Protein AF-A0A0U3N5T7-F1 (afdb_monomer)

Radius of gyration: 35.83 Å; Cα contacts (8 Å, |Δi|>4): 232; chains: 1; bounding box: 103×79×114 Å

Secondary structure (DSSP, 8-state):
-HHHHHHHHHHHHHHHHHHHHHHHHHHHHHHHHHHHHH-GGGSTTTS-HHHHHHHHHHHHHHHHHTS-THHHHT--HHHHHHHHHHHHHHHHHHHHHHHHHHHHHHHHHHHHHHHHTTTHHHHH-TTS-----HHHHHHHHHHHHHHHHTTHHHHHHHHHHHHHHHS-TT---S-HHHHHHHHHHHHHHHHHHHHHHHHHHHHHHHHHHHHHHHHHHHH-GGG-HHHHHHHHHHHHHHHHHHHHHHHHHHHHHHHHT-HHHHHHHHHHHHHHHHTS--TTSTTTGGG-PPPPPP--------------------------------------------------

Sequence (344 aa):
MNELFNHFEGVIGAGTLLQQAVMLLAVSLLRVYAVFLVLPATSDQALQGPVRNGLCICLALFIAWGQPLSLVQDLDMVRLVATLAKEALIGLVLGFAASTVFWVAEGVGVLIDNQAGYNNVQQTNPLSGEQSTPIGNLLAQLAISGFYLLGGMLMLTGLLFDSFHWWPIGSLGPAWSTILEDFVKAQTSRYLELMIKIAAPALLVLMLVDLGFGVLSKTADKLEPNNLAQPVKGAVAIAMLSLLVAVFFDQVRPALSLHTLSREMAQWAQRAQDAQPMDGAAGRERRSTPPAPASAPSAAASSGVGASRVDVAPRDGAVLRDGAAVRDGAAPDPQGAAVRTGER

InterPro domains:
  IPR002010 Type III secretion system inner membrane R protein [PF01311] (24-253)
  IPR002010 Type III secretion system inner membrane R protein [PR00953] (31-52)
  IPR002010 Type III secretion system inner membrane R protein [PR00953] (90-109)
  IPR002010 Type III secretion system inner membrane R protein [PR00953] (192-214)
  IPR002010 Type III secretion system inner membrane R protein [PR00953] (214-233)
  IPR002010 Type III secretion system inner membrane R protein [PTHR30065] (18-258)
  IPR006304 Type III secretion protein SpaR/YscT [TIGR01401] (18-257)

Solvent-accessible surface area (backbone atoms only — not comparable to full-atom values): 20133 Å² total; per-residue (Å²): 110,68,69,59,49,54,51,51,53,50,53,54,48,52,51,54,53,49,52,40,51,51,52,43,29,53,46,41,28,39,22,48,40,30,23,47,69,55,20,66,68,50,28,70,90,68,31,52,63,71,61,47,53,49,51,34,50,54,53,15,46,58,54,34,72,75,49,68,64,72,60,56,72,81,56,48,74,69,54,45,53,52,44,45,55,50,30,34,50,53,12,40,53,53,9,49,63,66,24,44,64,40,51,29,37,21,48,27,20,39,52,50,28,54,73,36,48,64,43,49,64,38,77,75,36,75,84,52,83,69,78,63,41,69,51,10,54,49,35,28,51,50,44,40,53,48,28,57,76,74,43,26,65,62,47,52,49,50,47,56,56,50,45,48,71,70,54,44,81,73,53,87,76,63,76,56,69,67,51,52,51,54,47,52,53,54,51,52,52,50,44,53,49,53,22,48,66,68,30,43,68,56,51,51,54,52,50,51,51,50,52,52,45,57,56,44,40,77,75,39,72,89,65,55,44,72,73,56,44,45,63,52,35,43,54,51,48,53,55,44,47,60,53,45,54,59,52,42,56,66,66,41,50,62,63,48,56,40,59,61,55,49,51,52,50,49,55,49,44,49,51,52,57,68,69,49,78,67,82,67,58,78,68,60,67,79,74,67,78,77,84,83,85,80,86,86,85,82,89,82,85,84,89,80,86,84,81,89,78,83,89,84,87,84,90,82,82,90,86,89,84,89,84,91,82,90,84,88,81,82,88,85,87,86,87,83,82,89,82,88,87,78,89,133

Mean predicted aligned error: 16.12 Å

Organism: NCBI:txid76731

Foldseek 3Di:
DVVVVVVVVVVVVVVVLVVLLVLQLLLLLLLLVLLLVLAPLNPCVNHPPVRSSVVSSVLSNVLSVPDDSVLCVPQDPVNSVLLSVVSNVNSNLLNLLLNLLLVLQLLLLQVLCVLLCVQVVCVVPVPPPDRDRPSSVVSSVLLSVLLVVLVLVVVSSVLSSVSCVLPPSNDSDDPCPVLVVVSCVVSVVVSVCSSCVLNVVSSVVSVVLVVVLVVVCVVCVPPPSVVVSNVVSVVSSVVVSVVSSVVSCVVCSVVSSCPVVSVVVVVSSVVRVVPHDPPPPVVVVVPDDDDDDDDDDDDDDDDDDDDDDDDDDDDDDDDDDDDDDDDDDDDDDDDDDDDDDDDD

Structure (mmCIF, N/CA/C/O backbone):
data_AF-A0A0U3N5T7-F1
#
_entry.id   AF-A0A0U3N5T7-F1
#
loop_
_atom_site.group_PDB
_atom_site.id
_atom_site.type_symbol
_atom_site.label_atom_id
_atom_site.label_alt_id
_atom_site.label_comp_id
_atom_site.label_asym_id
_atom_site.label_entity_id
_atom_site.label_seq_id
_atom_site.pdbx_PDB_ins_code
_atom_site.Cartn_x
_atom_site.Cartn_y
_atom_site.Cartn_z
_atom_site.occupancy
_atom_site.B_iso_or_equiv
_atom_site.auth_seq_id
_atom_site.auth_comp_id
_atom_site.auth_asym_id
_atom_site.auth_atom_id
_atom_site.pdbx_PDB_model_num
ATOM 1 N N . MET A 1 1 ? 43.278 -5.936 -44.102 1.00 63.00 1 MET A N 1
ATOM 2 C CA . MET A 1 1 ? 42.376 -4.763 -44.168 1.00 63.00 1 MET A CA 1
ATOM 3 C C . MET A 1 1 ? 40.946 -5.148 -43.788 1.00 63.00 1 MET A C 1
ATOM 5 O O . MET A 1 1 ? 40.431 -4.546 -42.862 1.00 63.00 1 MET A O 1
ATOM 9 N N . ASN A 1 2 ? 40.363 -6.204 -44.376 1.00 69.75 2 ASN A N 1
ATOM 10 C CA . ASN A 1 2 ? 39.014 -6.690 -44.020 1.00 69.75 2 ASN A CA 1
ATOM 11 C C . ASN A 1 2 ? 38.871 -7.186 -42.565 1.00 69.75 2 ASN A C 1
ATOM 13 O O . ASN A 1 2 ? 37.880 -6.876 -41.925 1.00 69.75 2 ASN A O 1
ATOM 17 N N . GLU A 1 3 ? 39.872 -7.880 -42.010 1.00 71.88 3 GLU A N 1
ATOM 18 C CA . GLU A 1 3 ? 39.886 -8.312 -40.592 1.00 71.88 3 GLU A CA 1
ATOM 19 C C . GLU A 1 3 ? 39.822 -7.132 -39.606 1.00 71.88 3 GLU A C 1
ATOM 21 O O . GLU A 1 3 ? 39.102 -7.166 -38.614 1.00 71.88 3 GLU A O 1
ATOM 26 N N . LEU A 1 4 ? 40.549 -6.054 -39.917 1.00 69.88 4 LEU A N 1
ATOM 27 C CA . LEU A 1 4 ? 40.579 -4.829 -39.118 1.00 69.88 4 LEU A CA 1
ATOM 28 C C . LEU A 1 4 ? 39.225 -4.108 -39.199 1.00 69.88 4 LEU A C 1
ATOM 30 O O . LEU A 1 4 ? 38.703 -3.677 -38.180 1.00 69.88 4 LEU A O 1
ATOM 34 N N . PHE A 1 5 ? 38.620 -4.049 -40.389 1.00 69.44 5 PHE A N 1
ATOM 35 C CA . PHE A 1 5 ? 37.300 -3.447 -40.599 1.00 69.44 5 PHE A CA 1
ATOM 36 C C . PHE A 1 5 ? 36.179 -4.231 -39.891 1.00 69.44 5 PHE A C 1
ATOM 38 O O . PHE A 1 5 ? 35.368 -3.626 -39.198 1.00 69.44 5 PHE A O 1
ATOM 45 N N . ASN A 1 6 ? 36.203 -5.568 -39.949 1.00 70.12 6 ASN A N 1
ATOM 46 C CA . ASN A 1 6 ? 35.271 -6.431 -39.211 1.00 70.12 6 ASN A CA 1
ATOM 47 C C . ASN A 1 6 ? 35.414 -6.272 -37.687 1.00 70.12 6 ASN A C 1
ATOM 49 O O . ASN A 1 6 ? 34.421 -6.308 -36.963 1.00 70.12 6 ASN A O 1
ATOM 53 N N . HIS A 1 7 ? 36.638 -6.072 -37.185 1.00 70.75 7 HIS A N 1
ATOM 54 C CA . HIS A 1 7 ? 36.868 -5.797 -35.766 1.00 70.75 7 HIS A CA 1
ATOM 55 C C . HIS A 1 7 ? 36.307 -4.425 -35.354 1.00 70.75 7 HIS A C 1
ATOM 57 O O . HIS A 1 7 ? 35.678 -4.311 -34.305 1.00 70.75 7 HIS A O 1
ATOM 63 N N . PHE A 1 8 ? 36.463 -3.397 -36.197 1.00 70.00 8 PHE A N 1
ATOM 64 C CA . PHE A 1 8 ? 35.878 -2.070 -35.970 1.00 70.00 8 PHE A CA 1
ATOM 65 C C . PHE A 1 8 ? 34.341 -2.087 -36.008 1.00 70.00 8 PHE A C 1
ATOM 67 O O . PHE A 1 8 ? 33.712 -1.509 -35.122 1.00 70.00 8 PHE A O 1
ATOM 74 N N . GLU A 1 9 ? 33.727 -2.786 -36.965 1.00 70.94 9 GLU A N 1
ATOM 75 C CA . GLU A 1 9 ? 32.268 -2.963 -37.005 1.00 70.94 9 GLU A CA 1
ATOM 76 C C . GLU A 1 9 ? 31.750 -3.755 -35.796 1.00 70.94 9 GLU A C 1
ATOM 78 O O . GLU A 1 9 ? 30.719 -3.399 -35.227 1.00 70.94 9 GLU A O 1
ATOM 83 N N . GLY A 1 10 ? 32.497 -4.764 -35.334 1.00 73.94 10 GLY A N 1
ATOM 84 C CA . GLY A 1 10 ? 32.182 -5.505 -34.111 1.00 73.94 10 GLY A CA 1
ATOM 85 C C . GLY A 1 10 ? 32.213 -4.636 -32.849 1.00 73.94 10 GLY A C 1
ATOM 86 O O . GLY A 1 10 ? 31.326 -4.748 -32.003 1.00 73.94 10 GLY A O 1
ATOM 87 N N . VAL A 1 11 ? 33.187 -3.726 -32.732 1.00 74.19 11 VAL A N 1
ATOM 88 C CA . VAL A 1 11 ? 33.297 -2.790 -31.597 1.00 74.19 11 VAL A CA 1
ATOM 89 C C . VAL A 1 11 ? 32.171 -1.751 -31.611 1.00 74.19 11 VAL A C 1
ATOM 91 O O . VAL A 1 11 ? 31.576 -1.478 -30.567 1.00 74.19 11 VAL A O 1
ATOM 94 N N . ILE A 1 12 ? 31.832 -1.200 -32.780 1.00 74.25 12 ILE A N 1
ATOM 95 C CA . ILE A 1 12 ? 30.722 -0.243 -32.920 1.00 74.25 12 ILE A CA 1
ATOM 96 C C . ILE A 1 12 ? 29.381 -0.938 -32.638 1.00 74.25 12 ILE A C 1
ATOM 98 O O . ILE A 1 12 ? 28.561 -0.412 -31.882 1.00 74.25 12 ILE A O 1
ATOM 102 N N . GLY A 1 13 ? 29.189 -2.154 -33.158 1.00 75.75 13 GLY A N 1
ATOM 103 C CA . GLY A 1 13 ? 28.025 -2.989 -32.868 1.00 75.75 13 GLY A CA 1
ATOM 104 C C . GLY A 1 13 ? 27.876 -3.265 -31.371 1.00 75.75 13 GLY A C 1
ATOM 105 O O . GLY A 1 13 ? 26.813 -3.010 -30.805 1.00 75.75 13 GLY A O 1
ATOM 106 N N . ALA A 1 14 ? 28.954 -3.670 -30.694 1.00 77.25 14 ALA A N 1
ATOM 107 C CA . ALA A 1 14 ? 28.953 -3.887 -29.247 1.00 77.25 14 ALA A CA 1
ATOM 108 C C . ALA A 1 14 ? 28.560 -2.623 -28.458 1.00 77.25 14 ALA A C 1
ATOM 110 O O . ALA A 1 14 ? 27.792 -2.716 -27.500 1.00 77.25 14 ALA A O 1
ATOM 111 N N . GLY A 1 15 ? 29.021 -1.443 -28.888 1.00 79.50 15 GLY A N 1
ATOM 112 C CA . GLY A 1 15 ? 28.631 -0.163 -28.291 1.00 79.50 15 GLY A CA 1
ATOM 113 C C . GLY A 1 15 ? 27.131 0.125 -28.417 1.00 79.50 15 GLY A C 1
ATOM 114 O O . GLY A 1 15 ? 26.486 0.492 -27.435 1.00 79.50 15 GLY A O 1
ATOM 115 N N . THR A 1 16 ? 26.550 -0.104 -29.598 1.00 81.69 16 THR A N 1
ATOM 116 C CA . THR A 1 16 ? 25.106 0.102 -29.817 1.00 81.69 16 THR A CA 1
ATOM 117 C C . THR A 1 16 ? 24.239 -0.884 -29.032 1.00 81.69 16 THR A C 1
ATOM 119 O O . THR A 1 16 ? 23.225 -0.483 -28.461 1.00 81.69 16 THR A O 1
ATOM 122 N N . LEU A 1 17 ? 24.666 -2.146 -28.918 1.00 82.88 17 LEU A N 1
ATOM 123 C CA . LEU A 1 17 ? 23.976 -3.158 -28.115 1.00 82.88 17 LEU A CA 1
ATOM 124 C C . LEU A 1 17 ? 24.019 -2.818 -26.622 1.00 82.88 17 LEU A C 1
ATOM 126 O O . LEU A 1 17 ? 23.005 -2.934 -25.934 1.00 82.88 17 LEU A O 1
ATOM 130 N N . LEU A 1 18 ? 25.169 -2.344 -26.127 1.00 84.69 18 LEU A N 1
ATOM 131 C CA . LEU A 1 18 ? 25.307 -1.872 -24.749 1.00 84.69 18 LEU A CA 1
ATOM 132 C C . LEU A 1 18 ? 24.355 -0.699 -24.480 1.00 84.69 18 LEU A C 1
ATOM 134 O O . LEU A 1 18 ? 23.643 -0.703 -23.478 1.00 84.69 18 LEU A O 1
ATOM 138 N N . GLN A 1 19 ? 24.306 0.282 -25.384 1.00 85.94 19 GLN A N 1
ATOM 139 C CA . GLN A 1 19 ? 23.411 1.432 -25.260 1.00 85.94 19 GLN A CA 1
ATOM 140 C C . GLN A 1 19 ? 21.937 1.000 -25.206 1.00 85.94 19 GLN A C 1
ATOM 142 O O . GLN A 1 19 ? 21.203 1.448 -24.324 1.00 85.94 19 GLN A O 1
ATOM 147 N N . GLN A 1 20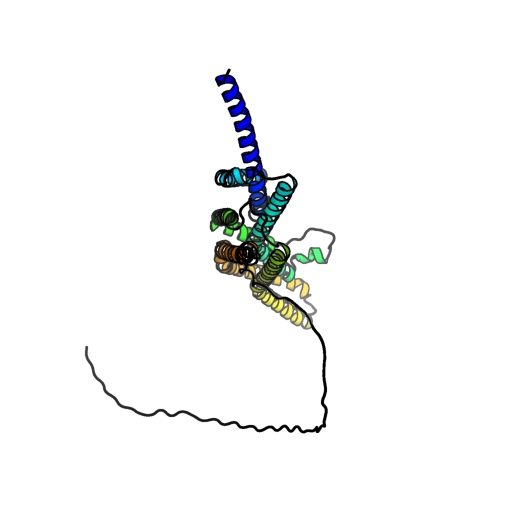 ? 21.509 0.102 -26.099 1.00 85.62 20 GLN A N 1
ATOM 148 C CA . GLN A 1 20 ? 20.138 -0.423 -26.120 1.00 85.62 20 GLN A CA 1
ATOM 149 C C . GLN A 1 20 ? 19.797 -1.189 -24.836 1.00 85.62 20 GLN A C 1
ATOM 151 O O . GLN A 1 20 ? 18.722 -0.987 -24.269 1.00 85.62 20 GLN A O 1
ATOM 156 N N . ALA A 1 21 ? 20.723 -2.014 -24.335 1.00 86.06 21 ALA A N 1
ATOM 157 C CA . ALA A 1 21 ? 20.544 -2.748 -23.086 1.00 86.06 21 ALA A CA 1
ATOM 158 C C . ALA A 1 21 ? 20.404 -1.805 -21.878 1.00 86.06 21 ALA A C 1
ATOM 160 O O . ALA A 1 21 ? 19.520 -1.998 -21.045 1.00 86.06 21 ALA A O 1
ATOM 161 N N . VAL A 1 22 ? 21.227 -0.752 -21.804 1.00 88.00 22 VAL A N 1
ATOM 162 C CA . VAL A 1 22 ? 21.151 0.257 -20.734 1.00 88.00 22 VAL A CA 1
ATOM 163 C C . VAL A 1 22 ? 19.834 1.032 -20.792 1.00 88.00 22 VAL A C 1
ATOM 165 O O . VAL A 1 22 ? 19.226 1.276 -19.750 1.00 88.00 22 VAL A O 1
ATOM 168 N N . MET A 1 23 ? 19.354 1.390 -21.985 1.00 88.00 23 MET A N 1
ATOM 169 C CA . MET A 1 23 ? 18.071 2.082 -22.130 1.00 88.00 23 MET A CA 1
ATOM 170 C C . MET A 1 23 ? 16.887 1.184 -21.742 1.00 88.00 23 MET A C 1
ATOM 172 O O . MET A 1 23 ? 16.022 1.622 -20.984 1.00 88.00 23 MET A O 1
ATOM 176 N N . LEU A 1 24 ? 16.862 -0.079 -22.184 1.00 88.06 24 LEU A N 1
ATOM 177 C CA . LEU A 1 24 ? 15.844 -1.052 -21.762 1.00 88.06 24 LEU A CA 1
ATOM 178 C C . LEU A 1 24 ? 15.843 -1.261 -20.247 1.00 88.06 24 LEU A C 1
ATOM 180 O O . LEU A 1 24 ? 14.776 -1.303 -19.627 1.00 88.06 24 LEU A O 1
ATOM 184 N N . LEU A 1 25 ? 17.033 -1.356 -19.650 1.00 90.56 25 LEU A N 1
ATOM 185 C CA . LEU A 1 25 ? 17.192 -1.461 -18.206 1.00 90.56 25 LEU A CA 1
ATOM 186 C C . LEU A 1 25 ? 16.620 -0.230 -17.502 1.00 90.56 25 LEU A C 1
ATOM 188 O O . LEU A 1 25 ? 15.852 -0.388 -16.561 1.00 90.56 25 LEU A O 1
ATOM 192 N N . ALA A 1 26 ? 16.943 0.981 -17.964 1.00 90.50 26 ALA A N 1
ATOM 193 C CA . ALA A 1 26 ? 16.457 2.221 -17.362 1.00 90.50 26 ALA A CA 1
ATOM 194 C C . ALA A 1 26 ? 14.923 2.329 -17.404 1.00 90.50 26 ALA A C 1
ATOM 196 O O . ALA A 1 26 ? 14.295 2.677 -16.404 1.00 90.50 26 ALA A O 1
ATOM 197 N N . VAL A 1 27 ? 14.318 1.984 -18.543 1.00 90.06 27 VAL A N 1
ATOM 198 C CA . VAL A 1 27 ? 12.862 2.013 -18.734 1.00 90.06 27 VAL A CA 1
ATOM 199 C C . VAL A 1 27 ? 12.168 0.975 -17.845 1.00 90.06 27 VAL A C 1
ATOM 201 O O . VAL A 1 27 ? 11.209 1.301 -17.146 1.00 90.06 27 VAL A O 1
ATOM 204 N N . SER A 1 28 ? 12.693 -0.253 -17.801 1.00 91.00 28 SER A N 1
ATOM 205 C CA . SER A 1 28 ? 12.153 -1.331 -16.960 1.00 91.00 28 SER A CA 1
ATOM 206 C C . SER A 1 28 ? 12.314 -1.021 -15.469 1.00 91.00 28 SER A C 1
ATOM 208 O O . SER A 1 28 ? 11.393 -1.232 -14.679 1.00 91.00 28 SER A O 1
ATOM 210 N N . LEU A 1 29 ? 13.469 -0.466 -15.086 1.00 93.81 29 LEU A N 1
ATOM 211 C CA . LEU A 1 29 ? 13.775 -0.067 -13.716 1.00 93.81 29 LEU A CA 1
ATOM 212 C C . LEU A 1 29 ? 12.791 0.978 -13.206 1.00 93.81 29 LEU A C 1
ATOM 214 O O . LEU A 1 29 ? 12.387 0.897 -12.052 1.00 93.81 29 LEU A O 1
ATOM 218 N N . LEU A 1 30 ? 12.374 1.926 -14.045 1.00 92.88 30 LEU A N 1
ATOM 219 C CA . LEU A 1 30 ? 11.467 2.989 -13.633 1.00 92.88 30 LEU A CA 1
ATOM 220 C C . LEU A 1 30 ? 10.101 2.448 -13.178 1.00 92.88 30 LEU A C 1
ATOM 222 O O . LEU A 1 30 ? 9.612 2.859 -12.124 1.00 92.88 30 LEU A O 1
ATOM 226 N N . ARG A 1 31 ? 9.524 1.481 -13.908 1.00 91.88 31 ARG A N 1
ATOM 227 C CA . ARG A 1 31 ? 8.263 0.822 -13.519 1.00 91.88 31 ARG A CA 1
ATOM 228 C C . ARG A 1 31 ? 8.424 0.044 -12.211 1.00 91.88 31 ARG A C 1
ATOM 230 O O . ARG A 1 31 ? 7.617 0.207 -11.299 1.00 91.88 31 ARG A O 1
ATOM 237 N N . VAL A 1 32 ? 9.477 -0.773 -12.109 1.00 93.81 32 VAL A N 1
ATOM 238 C CA . VAL A 1 32 ? 9.783 -1.583 -10.912 1.00 93.81 32 VAL A CA 1
ATOM 239 C C . VAL A 1 32 ? 9.976 -0.679 -9.691 1.00 93.81 32 VAL A C 1
ATOM 241 O O . VAL A 1 32 ? 9.376 -0.898 -8.641 1.00 93.81 32 VAL A O 1
ATOM 244 N N . TYR A 1 33 ? 10.779 0.371 -9.841 1.00 93.50 33 TYR A N 1
ATOM 245 C CA . TYR A 1 33 ? 11.104 1.296 -8.767 1.00 93.50 33 TYR A CA 1
ATOM 246 C C . TYR A 1 33 ? 9.876 2.080 -8.298 1.00 93.50 33 TYR A C 1
ATOM 248 O O . TYR A 1 33 ? 9.676 2.217 -7.095 1.00 93.50 33 TYR A O 1
ATOM 256 N N . ALA A 1 34 ? 9.015 2.535 -9.217 1.00 93.38 34 ALA A N 1
ATOM 257 C CA . ALA A 1 34 ? 7.777 3.232 -8.868 1.00 93.38 34 ALA A CA 1
ATOM 258 C C . ALA A 1 34 ? 6.824 2.362 -8.024 1.00 93.38 34 ALA A C 1
ATOM 260 O O . ALA A 1 34 ? 6.248 2.862 -7.060 1.00 93.38 34 ALA A O 1
ATOM 261 N N . VAL A 1 35 ? 6.717 1.057 -8.312 1.00 93.06 35 VAL A N 1
ATOM 262 C CA . VAL A 1 35 ? 5.925 0.123 -7.486 1.00 93.06 35 VAL A CA 1
ATOM 263 C C . VAL A 1 35 ? 6.499 0.024 -6.070 1.00 93.06 35 VAL A C 1
ATOM 265 O O . VAL A 1 35 ? 5.772 0.184 -5.092 1.00 93.06 35 VAL A O 1
ATOM 268 N N . PHE A 1 36 ? 7.810 -0.197 -5.955 1.00 92.00 36 PHE A N 1
ATOM 269 C CA . PHE A 1 36 ? 8.499 -0.357 -4.668 1.00 92.00 36 PHE A CA 1
ATOM 270 C C . PHE A 1 36 ? 8.562 0.940 -3.849 1.00 92.00 36 PHE A C 1
ATOM 272 O O . PHE A 1 36 ? 8.699 0.891 -2.628 1.00 92.00 36 PHE A O 1
ATOM 279 N N . LEU A 1 37 ? 8.472 2.099 -4.501 1.00 91.81 37 LEU A N 1
ATOM 280 C CA . LEU A 1 37 ? 8.433 3.395 -3.831 1.00 91.81 37 LEU A CA 1
ATOM 281 C C . LEU A 1 37 ? 7.097 3.623 -3.112 1.00 91.81 37 LEU A C 1
ATOM 283 O O . LEU A 1 37 ? 7.077 4.167 -2.013 1.00 91.81 37 LEU A O 1
ATOM 287 N N . VAL A 1 38 ? 5.986 3.222 -3.736 1.00 91.88 38 VAL A N 1
ATOM 288 C CA . VAL A 1 38 ? 4.629 3.463 -3.215 1.00 91.88 38 VAL A CA 1
ATOM 289 C C . VAL A 1 38 ? 4.197 2.390 -2.214 1.00 91.88 38 VAL A C 1
ATOM 291 O O . VAL A 1 38 ? 3.332 2.647 -1.378 1.00 91.88 38 VAL A O 1
ATOM 294 N N . LEU A 1 39 ? 4.774 1.190 -2.289 1.00 92.00 39 LEU A N 1
ATOM 295 C CA . LEU A 1 39 ? 4.401 0.047 -1.461 1.00 92.00 39 LEU A CA 1
ATOM 296 C C . LEU A 1 39 ? 4.914 0.180 -0.008 1.00 92.00 39 LEU A C 1
ATOM 298 O O . LEU A 1 39 ? 6.125 0.143 0.216 1.00 92.00 39 LEU A O 1
ATOM 302 N N . PRO A 1 40 ? 4.034 0.239 1.017 1.00 89.94 40 PRO A N 1
ATOM 303 C CA . PRO A 1 40 ? 4.458 0.367 2.416 1.00 89.94 40 PRO A CA 1
ATOM 304 C C . PRO A 1 40 ? 5.323 -0.797 2.911 1.00 89.94 40 PRO A C 1
ATOM 306 O O . PRO A 1 40 ? 6.214 -0.601 3.738 1.00 89.94 40 PRO A O 1
ATOM 309 N N . ALA A 1 41 ? 5.119 -2.000 2.364 1.00 88.88 41 ALA A N 1
ATOM 310 C CA . ALA A 1 41 ? 5.918 -3.181 2.691 1.00 88.88 41 ALA A CA 1
ATOM 311 C C . ALA A 1 41 ? 7.403 -3.054 2.297 1.00 88.88 41 ALA A C 1
ATOM 313 O O . ALA A 1 41 ? 8.232 -3.792 2.827 1.00 88.88 41 ALA A O 1
ATOM 314 N N . THR A 1 42 ? 7.748 -2.126 1.399 1.00 87.88 42 THR A N 1
ATOM 315 C CA . THR A 1 42 ? 9.124 -1.817 0.967 1.00 87.88 42 THR A CA 1
ATOM 316 C C . THR A 1 42 ? 9.581 -0.425 1.416 1.00 87.88 42 THR A C 1
ATOM 318 O O . THR A 1 42 ? 10.576 0.105 0.913 1.00 87.88 42 THR A O 1
ATOM 321 N N . SER A 1 43 ? 8.871 0.177 2.376 1.00 84.81 43 SER A N 1
ATOM 322 C CA . SER A 1 43 ? 9.284 1.422 3.028 1.00 84.81 43 SER A CA 1
ATOM 323 C C . SER A 1 43 ? 10.625 1.264 3.752 1.00 84.81 43 SER A C 1
ATOM 325 O O . SER A 1 43 ? 11.041 0.150 4.076 1.00 84.81 43 SER A O 1
ATOM 327 N N . ASP A 1 44 ? 11.290 2.383 4.051 1.00 81.31 44 ASP A N 1
ATOM 328 C CA . ASP A 1 44 ? 12.601 2.385 4.724 1.00 81.31 44 ASP A CA 1
ATOM 329 C C . ASP A 1 44 ? 12.571 1.726 6.117 1.00 81.31 44 ASP A C 1
ATOM 331 O O . ASP A 1 44 ? 13.605 1.278 6.611 1.00 81.31 44 ASP A O 1
ATOM 335 N N . GLN A 1 45 ? 11.389 1.630 6.739 1.00 75.94 45 GLN A N 1
ATOM 336 C CA . GLN A 1 45 ? 11.195 0.925 8.009 1.00 75.94 45 GLN A CA 1
ATOM 337 C C . GLN A 1 45 ? 11.267 -0.601 7.853 1.00 75.94 45 GLN A C 1
ATOM 339 O O . GLN A 1 45 ? 11.684 -1.291 8.780 1.00 75.94 45 GLN A O 1
ATOM 344 N N . ALA A 1 46 ? 10.866 -1.128 6.693 1.00 77.06 46 ALA A N 1
ATOM 345 C CA . ALA A 1 46 ? 10.861 -2.559 6.405 1.00 77.06 46 ALA A CA 1
ATOM 346 C C . ALA A 1 46 ? 12.127 -3.006 5.656 1.00 77.06 46 ALA A C 1
ATOM 348 O O . ALA A 1 46 ? 12.717 -4.033 5.990 1.00 77.06 46 ALA A O 1
ATOM 349 N N . LEU A 1 47 ? 12.561 -2.234 4.654 1.00 83.38 47 LEU A N 1
ATOM 350 C CA . LEU A 1 47 ? 13.714 -2.544 3.813 1.00 83.38 47 LEU A CA 1
ATOM 351 C C . LEU A 1 47 ? 14.658 -1.339 3.744 1.00 83.38 47 LEU A C 1
ATOM 353 O O . LEU A 1 47 ? 14.273 -0.265 3.287 1.00 83.38 47 LEU A O 1
ATOM 357 N N . GLN A 1 48 ? 15.921 -1.519 4.135 1.00 86.88 48 GLN A N 1
ATOM 358 C CA . GLN A 1 48 ? 16.911 -0.442 4.050 1.00 86.88 48 GLN A CA 1
ATOM 359 C C . GLN A 1 48 ? 17.128 -0.005 2.593 1.00 86.88 48 GLN A C 1
ATOM 361 O O . GLN A 1 48 ? 17.236 -0.844 1.693 1.00 86.88 48 GLN A O 1
ATOM 366 N N . GLY A 1 49 ? 17.264 1.306 2.369 1.00 84.69 49 GLY A N 1
ATOM 367 C CA . GLY A 1 49 ? 17.385 1.914 1.037 1.00 84.69 49 GLY A CA 1
ATOM 368 C C . GLY A 1 49 ? 18.367 1.216 0.077 1.00 84.69 49 GLY A C 1
ATOM 369 O O . GLY A 1 49 ? 17.977 0.925 -1.055 1.00 84.69 49 GLY A O 1
ATOM 370 N N . PRO A 1 50 ? 19.601 0.862 0.493 1.00 88.62 50 PRO A N 1
ATOM 371 C CA . PRO A 1 50 ? 20.543 0.157 -0.381 1.00 88.62 50 PRO A CA 1
ATOM 372 C C . PRO A 1 50 ? 20.051 -1.227 -0.828 1.00 88.62 50 PRO A C 1
ATOM 374 O O . PRO A 1 50 ? 20.210 -1.591 -1.993 1.00 88.62 50 PRO A O 1
ATOM 377 N N . VAL A 1 51 ? 19.413 -1.981 0.074 1.00 89.69 51 VAL A N 1
ATOM 378 C CA . VAL A 1 51 ? 18.862 -3.313 -0.222 1.00 89.69 51 VAL A CA 1
ATOM 379 C C . VAL A 1 51 ? 17.677 -3.192 -1.177 1.00 89.69 51 VAL A C 1
ATOM 381 O O . VAL A 1 51 ? 17.587 -3.956 -2.139 1.00 89.69 51 VAL A O 1
ATOM 384 N N . ARG A 1 52 ? 16.811 -2.189 -0.973 1.00 89.69 52 ARG A N 1
ATOM 385 C CA . ARG A 1 52 ? 15.685 -1.900 -1.875 1.00 89.69 52 ARG A CA 1
ATOM 386 C C . ARG A 1 52 ? 16.169 -1.581 -3.279 1.00 89.69 52 ARG A C 1
ATOM 388 O O . ARG A 1 52 ? 15.685 -2.171 -4.240 1.00 89.69 52 ARG A O 1
ATOM 395 N N . ASN A 1 53 ? 17.153 -0.695 -3.394 1.00 90.25 53 ASN A N 1
ATOM 396 C CA . ASN A 1 53 ? 17.692 -0.290 -4.688 1.00 90.25 53 ASN A CA 1
ATOM 397 C C . ASN A 1 53 ? 18.351 -1.473 -5.409 1.00 90.25 53 ASN A C 1
ATOM 399 O O . ASN A 1 53 ? 18.109 -1.667 -6.599 1.00 90.25 53 ASN A O 1
ATOM 403 N N . GLY A 1 54 ? 19.117 -2.299 -4.687 1.00 91.12 54 GLY A N 1
ATOM 404 C CA . GLY A 1 54 ? 19.698 -3.526 -5.232 1.00 91.12 54 GLY A CA 1
ATOM 405 C C . GLY A 1 54 ? 18.634 -4.493 -5.754 1.00 91.12 54 GLY A C 1
ATOM 406 O O . GLY A 1 54 ? 18.750 -4.981 -6.876 1.00 91.12 54 GLY A O 1
ATOM 407 N N . LEU A 1 55 ? 17.558 -4.713 -4.993 1.00 91.06 55 LEU A N 1
ATOM 408 C CA . LEU A 1 55 ? 16.453 -5.583 -5.400 1.00 91.06 55 LEU A CA 1
ATOM 409 C C . LEU A 1 55 ? 15.737 -5.064 -6.657 1.00 91.06 55 LEU A C 1
ATOM 411 O O . LEU A 1 55 ? 15.495 -5.842 -7.580 1.00 91.06 55 LEU A O 1
ATOM 415 N N . CYS A 1 56 ? 15.460 -3.757 -6.732 1.00 92.75 56 CYS A N 1
ATOM 416 C CA . CYS A 1 56 ? 14.867 -3.135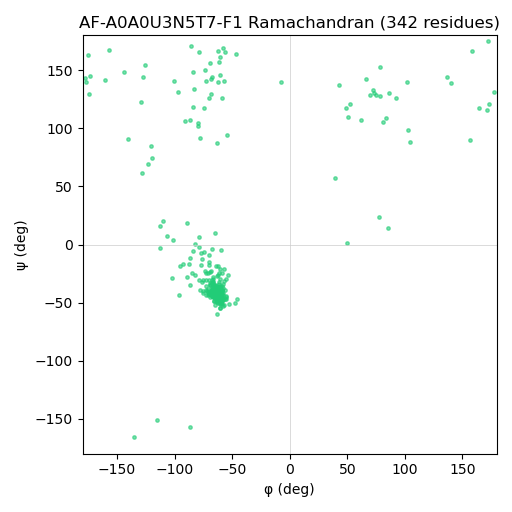 -7.917 1.00 92.75 56 CYS A CA 1
ATOM 417 C C . CYS A 1 56 ? 15.750 -3.315 -9.158 1.00 92.75 56 CYS A C 1
ATOM 419 O O . CYS A 1 56 ? 15.239 -3.668 -10.219 1.00 92.75 56 CYS A O 1
ATOM 421 N N . ILE A 1 57 ? 17.067 -3.118 -9.026 1.00 92.81 57 ILE A N 1
ATOM 422 C CA . ILE A 1 57 ? 18.021 -3.303 -10.128 1.00 92.81 57 ILE A CA 1
ATOM 423 C C . ILE A 1 57 ? 18.067 -4.771 -10.565 1.00 92.81 57 ILE A C 1
ATOM 425 O O . ILE A 1 57 ? 18.001 -5.043 -11.761 1.00 92.81 57 ILE A O 1
ATOM 429 N N . CYS A 1 58 ? 18.122 -5.719 -9.624 1.00 92.81 58 CYS A N 1
ATOM 430 C CA . CYS A 1 58 ? 18.117 -7.150 -9.934 1.00 92.81 58 CYS A CA 1
ATOM 431 C C . CYS A 1 58 ? 16.849 -7.573 -10.691 1.00 92.81 58 CYS A C 1
ATOM 433 O O . CYS A 1 58 ? 16.940 -8.266 -11.704 1.00 92.81 58 CYS A O 1
ATOM 435 N N . LEU A 1 59 ? 15.671 -7.133 -10.236 1.00 91.06 59 LEU A N 1
ATOM 436 C CA . LEU A 1 59 ? 14.400 -7.430 -10.901 1.00 91.06 59 LEU A CA 1
ATOM 437 C C . LEU A 1 59 ? 14.320 -6.779 -12.285 1.00 91.06 59 LEU A C 1
ATOM 439 O O . LEU A 1 59 ? 13.958 -7.440 -13.258 1.00 91.06 59 LEU A O 1
ATOM 443 N N . ALA A 1 60 ? 14.710 -5.507 -12.391 1.00 91.31 60 ALA A N 1
ATOM 444 C CA . ALA A 1 60 ? 14.735 -4.788 -13.659 1.00 91.31 60 ALA A CA 1
ATOM 445 C C . ALA A 1 60 ? 15.682 -5.439 -14.673 1.00 91.31 60 ALA A C 1
ATOM 447 O O . ALA A 1 60 ? 15.355 -5.492 -15.855 1.00 91.31 60 ALA A O 1
ATOM 448 N N . LEU A 1 61 ? 16.820 -5.974 -14.218 1.00 91.25 61 LEU A N 1
ATOM 449 C CA . LEU A 1 61 ? 17.770 -6.685 -15.068 1.00 91.25 61 LEU A CA 1
ATOM 450 C C . LEU A 1 61 ? 17.166 -7.973 -15.639 1.00 91.25 61 LEU A C 1
ATOM 452 O O . LEU A 1 61 ? 17.295 -8.224 -16.835 1.00 91.25 61 LEU A O 1
ATOM 456 N N . PHE A 1 62 ? 16.463 -8.754 -14.812 1.00 90.00 62 PHE A N 1
ATOM 457 C CA . PHE A 1 62 ? 15.752 -9.954 -15.266 1.00 90.00 62 PHE A CA 1
ATOM 458 C C . PHE A 1 62 ? 14.681 -9.631 -16.311 1.00 90.00 62 PHE A C 1
ATOM 460 O O . PHE A 1 62 ? 14.574 -10.325 -17.321 1.00 90.00 62 PHE A O 1
ATOM 467 N N . ILE A 1 63 ? 13.911 -8.564 -16.090 1.00 87.31 63 ILE A N 1
ATOM 468 C CA . ILE A 1 63 ? 12.882 -8.115 -17.033 1.00 87.31 63 ILE A CA 1
ATOM 469 C C . ILE A 1 63 ? 13.525 -7.643 -18.339 1.00 87.31 63 ILE A C 1
ATOM 471 O O . ILE A 1 63 ? 13.117 -8.087 -19.410 1.00 87.31 63 ILE A O 1
ATOM 475 N N . ALA A 1 64 ? 14.549 -6.789 -18.258 1.00 86.25 64 ALA A N 1
ATOM 476 C CA . ALA A 1 64 ? 15.233 -6.239 -19.425 1.00 86.25 64 ALA A CA 1
ATOM 477 C C . ALA A 1 6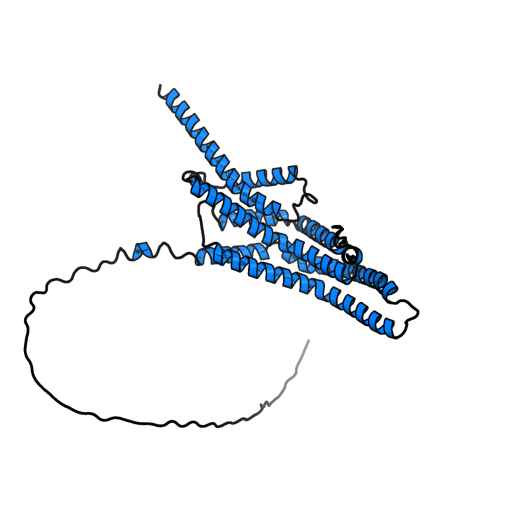4 ? 15.865 -7.337 -20.293 1.00 86.25 64 ALA A C 1
ATOM 479 O O . ALA A 1 64 ? 15.830 -7.237 -21.516 1.00 86.25 64 ALA A O 1
ATOM 480 N N . TRP A 1 65 ? 16.382 -8.406 -19.679 1.00 86.25 65 TRP A N 1
ATOM 481 C CA . TRP A 1 65 ? 16.945 -9.548 -20.403 1.00 86.25 65 TRP A CA 1
ATOM 482 C C . TRP A 1 65 ? 15.894 -10.344 -21.195 1.00 86.25 65 TRP A C 1
ATOM 484 O O . TRP A 1 65 ? 16.215 -10.935 -22.222 1.00 86.25 65 TRP A O 1
ATOM 494 N N . GLY A 1 66 ? 14.634 -10.335 -20.751 1.00 82.62 66 GLY A N 1
ATOM 495 C CA . GLY A 1 66 ? 13.521 -10.989 -21.442 1.00 82.62 66 GLY A CA 1
ATOM 496 C C . GLY A 1 66 ? 12.881 -10.163 -22.565 1.00 82.62 66 GLY A C 1
ATOM 497 O O . GLY A 1 66 ? 11.996 -10.675 -23.249 1.00 82.62 66 GLY A O 1
ATOM 498 N N . GLN A 1 67 ? 13.279 -8.901 -22.761 1.00 83.06 67 GLN A N 1
ATOM 499 C CA . GLN A 1 67 ? 12.671 -7.999 -23.746 1.00 83.06 67 GLN A CA 1
ATOM 500 C C . GLN A 1 67 ? 13.514 -7.902 -25.032 1.00 83.06 67 GLN A C 1
ATOM 502 O O . GLN A 1 67 ? 14.743 -7.828 -24.961 1.00 83.06 67 GLN A O 1
ATOM 507 N N . PRO A 1 68 ? 12.893 -7.857 -26.228 1.00 81.81 68 PRO A N 1
ATOM 508 C CA . PRO A 1 68 ? 13.636 -7.707 -27.475 1.00 81.81 68 PRO A CA 1
ATOM 509 C C . PRO A 1 68 ? 14.288 -6.318 -27.589 1.00 81.81 68 PRO A C 1
ATOM 511 O O . PRO A 1 68 ? 13.619 -5.292 -27.467 1.00 81.81 68 PRO A O 1
ATOM 514 N N . LEU A 1 69 ? 15.590 -6.277 -27.901 1.00 77.25 69 LEU A N 1
ATOM 515 C CA . LEU A 1 69 ? 16.373 -5.033 -28.042 1.00 77.25 69 LEU A CA 1
ATOM 516 C C . LEU A 1 69 ? 15.827 -4.074 -29.114 1.00 77.25 69 LEU A C 1
ATOM 518 O O . LEU A 1 69 ? 15.999 -2.860 -29.008 1.00 77.25 69 LEU A O 1
ATOM 522 N N . SER A 1 70 ? 15.097 -4.599 -30.100 1.00 73.88 70 SER A N 1
ATOM 523 C CA . SER A 1 70 ? 14.455 -3.812 -31.158 1.00 73.88 70 SER A CA 1
ATOM 524 C C . SER A 1 70 ? 13.405 -2.820 -30.639 1.00 73.88 70 SER A C 1
ATOM 526 O O . SER A 1 70 ? 13.078 -1.867 -31.337 1.00 73.88 70 SER A O 1
ATOM 528 N N . LEU A 1 71 ? 12.891 -2.996 -29.413 1.00 72.81 71 LEU A N 1
ATOM 529 C CA . LEU A 1 71 ? 11.913 -2.088 -28.793 1.00 72.81 71 LEU A CA 1
ATOM 530 C C . LEU A 1 71 ? 12.446 -0.666 -28.576 1.00 72.81 71 LEU A C 1
ATOM 532 O O . LEU A 1 71 ? 11.659 0.275 -28.499 1.00 72.81 71 LEU A O 1
ATOM 536 N N . VAL A 1 72 ? 13.764 -0.517 -28.444 1.00 72.75 72 VAL A N 1
ATOM 537 C CA . VAL A 1 72 ? 14.416 0.756 -28.096 1.00 72.75 72 VAL A CA 1
ATOM 538 C C . VAL A 1 72 ? 15.255 1.308 -29.251 1.00 72.75 72 VAL A C 1
ATOM 540 O O . VAL A 1 72 ? 15.769 2.420 -29.182 1.00 72.75 72 VAL A O 1
ATOM 543 N N . GLN A 1 73 ? 15.341 0.562 -30.352 1.00 69.62 73 GLN A N 1
ATOM 544 C CA . GLN A 1 73 ? 16.165 0.903 -31.506 1.00 69.62 73 GLN A CA 1
ATOM 545 C C . GLN A 1 73 ? 15.674 2.158 -32.252 1.00 69.62 73 GLN A C 1
ATOM 547 O O . GLN A 1 73 ? 16.506 2.931 -32.718 1.00 69.62 73 GLN A O 1
ATOM 552 N N . ASP A 1 74 ? 14.358 2.401 -32.277 1.00 67.94 74 ASP A N 1
ATOM 553 C CA . ASP A 1 74 ? 13.719 3.526 -32.989 1.00 67.94 74 ASP A CA 1
ATOM 554 C C . ASP A 1 74 ? 13.129 4.600 -32.045 1.00 67.94 74 ASP A C 1
ATOM 556 O O . ASP A 1 74 ? 12.234 5.369 -32.421 1.00 67.94 74 ASP A O 1
ATOM 560 N N . LEU A 1 75 ? 13.574 4.652 -30.783 1.00 74.00 75 LEU A N 1
ATOM 561 C CA . LEU A 1 75 ? 13.088 5.661 -29.839 1.00 74.00 75 LEU A CA 1
ATOM 562 C C . LEU A 1 75 ? 13.786 7.004 -30.067 1.00 74.00 75 LEU A C 1
ATOM 564 O O . LEU A 1 75 ? 14.900 7.238 -29.606 1.00 74.00 75 LEU A O 1
ATOM 568 N N . ASP A 1 76 ? 13.077 7.916 -30.730 1.00 81.38 76 ASP A N 1
ATOM 569 C CA . ASP A 1 76 ? 13.416 9.340 -30.732 1.00 81.38 76 ASP A CA 1
ATOM 570 C C . ASP A 1 76 ? 13.346 9.931 -29.307 1.00 81.38 76 ASP A C 1
ATOM 572 O O . ASP A 1 76 ? 12.627 9.417 -28.444 1.00 81.38 76 ASP A O 1
ATOM 576 N N . MET A 1 77 ? 14.045 11.040 -29.051 1.00 82.69 77 MET A N 1
ATOM 577 C CA . MET A 1 77 ? 14.186 11.635 -27.713 1.00 82.69 77 MET A CA 1
ATOM 578 C C . MET A 1 77 ? 12.824 11.940 -27.066 1.00 82.69 77 MET A C 1
ATOM 580 O O . MET A 1 77 ? 12.613 11.690 -25.879 1.00 82.69 77 MET A O 1
ATOM 584 N N . VAL A 1 78 ? 11.862 12.413 -27.867 1.00 84.88 78 VAL A N 1
ATOM 585 C CA . VAL A 1 78 ? 10.482 12.677 -27.427 1.00 84.88 78 VAL A CA 1
ATOM 586 C C . VAL A 1 78 ? 9.762 11.381 -27.042 1.00 84.88 78 VAL A C 1
ATOM 588 O O . VAL A 1 78 ? 9.084 11.326 -26.015 1.00 84.88 78 VAL A O 1
ATOM 591 N N . ARG A 1 79 ? 9.931 10.314 -27.833 1.00 83.69 79 ARG A N 1
ATOM 592 C CA . ARG A 1 79 ? 9.327 9.002 -27.553 1.00 83.69 79 ARG A CA 1
ATOM 593 C C . ARG A 1 79 ? 9.950 8.342 -26.331 1.00 83.69 79 ARG A C 1
ATOM 595 O O . ARG A 1 79 ? 9.227 7.696 -25.576 1.00 83.69 79 ARG A O 1
ATOM 602 N N . LEU A 1 80 ? 11.249 8.528 -26.103 1.00 85.00 80 LEU A N 1
ATOM 603 C CA . LEU A 1 80 ? 11.931 8.028 -24.913 1.00 85.00 80 LEU A CA 1
ATOM 604 C C . LEU A 1 80 ? 11.359 8.669 -23.644 1.00 85.00 80 LEU A C 1
ATOM 606 O O . LEU A 1 80 ? 10.965 7.953 -22.727 1.00 85.00 80 LEU A O 1
ATOM 610 N N . VAL A 1 81 ? 11.242 10.002 -23.609 1.00 87.50 81 VAL A N 1
ATOM 611 C CA . VAL A 1 81 ? 10.657 10.719 -22.461 1.00 87.50 81 VAL A CA 1
ATOM 612 C C . VAL A 1 81 ? 9.199 10.313 -22.240 1.00 87.50 81 VAL A C 1
ATOM 614 O O . VAL A 1 81 ? 8.811 10.030 -21.106 1.00 87.50 81 VAL A O 1
ATOM 617 N N . ALA A 1 82 ? 8.402 10.215 -23.309 1.00 86.62 82 ALA A N 1
ATOM 618 C CA . ALA A 1 82 ? 7.019 9.750 -23.217 1.00 86.62 82 ALA A CA 1
ATOM 619 C C . ALA A 1 82 ? 6.927 8.315 -22.668 1.00 86.62 82 ALA A C 1
ATOM 621 O O . ALA A 1 82 ? 6.080 8.030 -21.824 1.00 86.62 82 ALA A O 1
ATOM 622 N N . THR A 1 83 ? 7.829 7.427 -23.094 1.00 86.69 83 THR A N 1
ATOM 623 C CA . THR A 1 83 ? 7.896 6.046 -22.600 1.00 86.69 83 THR A CA 1
ATOM 624 C C . THR A 1 83 ? 8.279 6.018 -21.124 1.00 86.69 83 THR A C 1
ATOM 626 O O . THR A 1 83 ? 7.604 5.359 -20.348 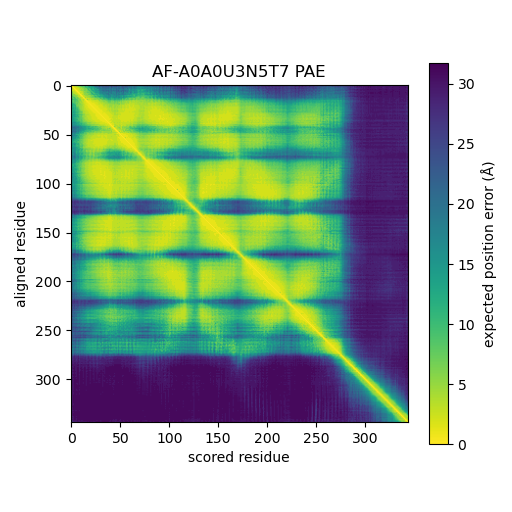1.00 86.69 83 THR A O 1
ATOM 629 N N . LEU A 1 84 ? 9.281 6.784 -20.690 1.00 89.25 84 LEU A N 1
ATOM 630 C CA . LEU A 1 84 ? 9.645 6.865 -19.271 1.00 89.25 84 LEU A CA 1
ATOM 631 C C . LEU A 1 84 ? 8.476 7.370 -18.410 1.00 89.25 84 LEU A C 1
ATOM 633 O O . LEU A 1 84 ? 8.143 6.755 -17.399 1.00 89.25 84 LEU A O 1
ATOM 637 N N . ALA A 1 85 ? 7.803 8.442 -18.832 1.00 88.88 85 ALA A N 1
ATOM 638 C CA . ALA A 1 85 ? 6.642 8.970 -18.115 1.00 88.88 85 ALA A CA 1
ATOM 639 C C . ALA A 1 85 ? 5.511 7.930 -18.002 1.00 88.88 85 ALA A C 1
ATOM 641 O O . ALA A 1 85 ? 4.941 7.743 -16.926 1.00 88.88 85 ALA A O 1
ATOM 642 N N . LYS A 1 86 ? 5.233 7.208 -19.093 1.00 87.06 86 LYS A N 1
ATOM 643 C CA . LYS A 1 86 ? 4.256 6.113 -19.146 1.00 87.06 86 LYS A CA 1
ATOM 644 C C . LYS A 1 86 ? 4.594 4.999 -18.150 1.00 87.06 86 LYS A C 1
ATOM 646 O O . LYS A 1 86 ? 3.740 4.552 -17.394 1.00 87.06 86 LYS A O 1
ATOM 651 N N . GLU A 1 87 ? 5.845 4.556 -18.136 1.00 89.94 87 GLU A N 1
ATOM 652 C CA . GLU A 1 87 ? 6.321 3.452 -17.296 1.00 89.94 87 GLU A CA 1
ATOM 653 C C . GLU A 1 87 ? 6.303 3.813 -15.806 1.00 89.94 87 GLU A C 1
ATOM 655 O O . GLU A 1 87 ? 5.883 3.000 -14.978 1.00 89.94 87 GLU A O 1
ATOM 660 N N . ALA A 1 88 ? 6.660 5.059 -15.471 1.00 91.06 88 ALA A N 1
ATOM 661 C CA . ALA A 1 88 ? 6.494 5.598 -14.125 1.00 91.06 88 ALA A CA 1
ATOM 662 C C . ALA A 1 88 ? 5.020 5.616 -13.699 1.00 91.06 88 ALA A C 1
ATOM 664 O O . ALA A 1 88 ? 4.702 5.198 -12.587 1.00 91.06 88 ALA A O 1
ATOM 665 N N . LEU A 1 89 ? 4.115 6.054 -14.583 1.00 89.62 89 LEU A N 1
ATOM 666 C CA . LEU A 1 89 ? 2.682 6.117 -14.296 1.00 89.62 89 LEU A CA 1
ATOM 667 C C . LEU A 1 89 ? 2.085 4.722 -14.062 1.00 89.62 89 LEU A C 1
ATOM 669 O O . LEU A 1 89 ? 1.364 4.522 -13.088 1.00 89.62 89 LEU A O 1
ATOM 673 N N . ILE A 1 90 ? 2.426 3.743 -14.905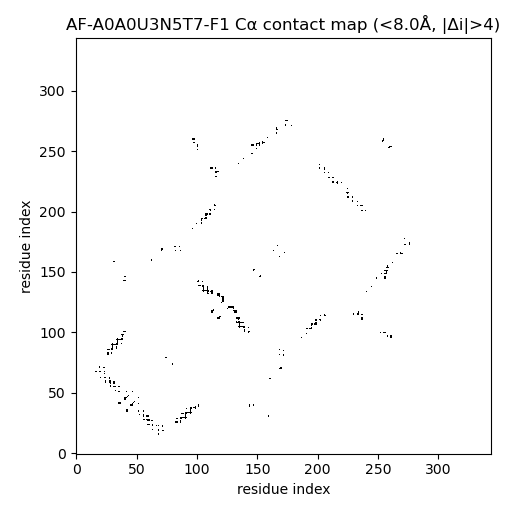 1.00 88.50 90 ILE A N 1
ATOM 674 C CA . ILE A 1 90 ? 1.994 2.345 -14.741 1.00 88.50 90 ILE A CA 1
ATOM 675 C C . ILE A 1 90 ? 2.498 1.782 -13.412 1.00 88.50 90 ILE A C 1
ATOM 677 O O . ILE A 1 90 ? 1.733 1.162 -12.671 1.00 88.50 90 ILE A O 1
ATOM 681 N N . GLY A 1 91 ? 3.775 2.012 -13.094 1.00 90.94 91 GLY A N 1
ATOM 682 C CA . GLY A 1 91 ? 4.351 1.578 -11.827 1.00 90.94 91 GLY A CA 1
ATOM 683 C C . GLY A 1 91 ? 3.670 2.231 -10.622 1.00 90.94 91 GLY A C 1
ATOM 684 O O . GLY A 1 91 ? 3.390 1.551 -9.639 1.00 90.94 91 GLY A O 1
ATOM 685 N N . LEU A 1 92 ? 3.313 3.515 -10.720 1.00 91.19 92 LEU A N 1
ATOM 686 C CA . LEU A 1 92 ? 2.578 4.230 -9.676 1.00 91.19 92 LEU A CA 1
ATOM 687 C C . LEU A 1 92 ? 1.177 3.642 -9.460 1.00 91.19 92 LEU A C 1
ATOM 689 O O . LEU A 1 92 ? 0.787 3.403 -8.322 1.00 91.19 92 LEU A O 1
ATOM 693 N N . VAL A 1 93 ? 0.435 3.374 -10.539 1.00 89.19 93 VAL A N 1
ATOM 694 C CA . VAL A 1 93 ? -0.913 2.779 -10.486 1.00 89.19 93 VAL A CA 1
ATOM 695 C C . VAL A 1 93 ? -0.867 1.383 -9.859 1.00 89.19 93 VAL A C 1
ATOM 697 O O . VAL A 1 93 ? -1.655 1.083 -8.962 1.00 89.19 93 VAL A O 1
ATOM 700 N N . LEU A 1 94 ? 0.086 0.544 -10.277 1.00 89.19 94 LEU A N 1
ATOM 701 C CA . LEU A 1 94 ? 0.286 -0.795 -9.712 1.00 89.19 94 LEU A CA 1
ATOM 702 C C . LEU A 1 94 ? 0.686 -0.742 -8.238 1.00 89.19 94 LEU A C 1
ATOM 704 O O . LEU A 1 94 ? 0.126 -1.478 -7.425 1.00 89.19 94 LEU A O 1
ATOM 708 N N . GLY A 1 95 ? 1.622 0.147 -7.897 1.00 91.38 95 GLY A N 1
ATOM 709 C CA . GLY A 1 95 ? 2.032 0.396 -6.522 1.00 91.38 95 GLY A CA 1
ATOM 710 C C . GLY A 1 95 ? 0.842 0.810 -5.666 1.00 91.38 95 GLY A C 1
ATOM 711 O O . GLY A 1 95 ? 0.559 0.161 -4.670 1.00 91.38 95 GLY A O 1
ATOM 712 N N . PHE A 1 96 ? 0.073 1.808 -6.099 1.00 89.81 96 PHE A N 1
ATOM 713 C CA . PHE A 1 96 ? -1.100 2.310 -5.380 1.00 89.81 96 PHE A CA 1
ATOM 714 C C . PHE A 1 96 ? -2.170 1.227 -5.168 1.00 89.81 96 PHE A C 1
ATOM 716 O O . PHE A 1 96 ? -2.716 1.086 -4.068 1.00 89.81 96 PHE A O 1
ATOM 723 N N . ALA A 1 97 ? -2.437 0.419 -6.199 1.00 87.88 97 ALA A N 1
ATOM 724 C CA . ALA A 1 97 ? -3.360 -0.706 -6.101 1.00 87.88 97 ALA A CA 1
ATOM 725 C C . ALA A 1 97 ? -2.901 -1.708 -5.025 1.00 87.88 97 ALA A C 1
ATOM 727 O O . ALA A 1 97 ? -3.695 -2.096 -4.166 1.00 87.88 97 ALA A O 1
ATOM 728 N N . ALA A 1 98 ? -1.617 -2.083 -5.034 1.00 89.50 98 ALA A N 1
ATOM 729 C CA . ALA A 1 98 ? -1.041 -3.015 -4.064 1.00 89.50 98 ALA A CA 1
ATOM 730 C C . ALA A 1 98 ? -0.956 -2.419 -2.643 1.00 89.50 98 ALA A C 1
ATOM 732 O O . ALA A 1 98 ? -1.178 -3.127 -1.660 1.00 89.50 98 ALA A O 1
ATOM 733 N N . SER A 1 99 ? -0.702 -1.113 -2.523 1.00 90.94 99 SER A N 1
ATOM 734 C CA . SER A 1 99 ? -0.583 -0.392 -1.248 1.00 90.94 99 SER A CA 1
ATOM 735 C C . SER A 1 99 ? -1.894 -0.271 -0.481 1.00 90.94 99 SER A C 1
ATOM 737 O O . SER A 1 99 ? -1.889 -0.108 0.739 1.00 90.94 99 SER A O 1
ATOM 739 N N . THR A 1 100 ? -3.026 -0.374 -1.177 1.00 88.81 100 THR A N 1
ATOM 740 C CA . THR A 1 100 ? -4.348 -0.089 -0.608 1.00 88.81 100 THR A CA 1
ATOM 741 C C . THR A 1 100 ? -4.675 -0.961 0.601 1.00 88.81 100 THR A C 1
ATOM 743 O O . THR A 1 100 ? -5.255 -0.467 1.560 1.00 88.81 100 THR A O 1
ATOM 746 N N . VAL A 1 101 ? -4.255 -2.229 0.618 1.00 86.12 101 VAL A N 1
ATOM 747 C CA . VAL A 1 101 ? -4.497 -3.128 1.761 1.00 86.12 101 VAL A CA 1
ATOM 748 C C . VAL A 1 101 ? -3.798 -2.632 3.033 1.00 86.12 101 VAL A C 1
ATOM 750 O O . VAL A 1 101 ? -4.382 -2.675 4.114 1.00 86.12 101 VAL A O 1
ATOM 753 N N . PHE A 1 102 ? -2.571 -2.122 2.905 1.00 89.94 102 PHE A N 1
ATOM 754 C CA . PHE A 1 102 ? -1.795 -1.608 4.035 1.00 89.94 102 PHE A CA 1
ATOM 755 C C . PHE A 1 102 ? -2.381 -0.301 4.560 1.00 89.94 102 PHE A C 1
ATOM 757 O O . PHE A 1 102 ? -2.558 -0.155 5.765 1.00 89.94 102 PHE A O 1
ATOM 764 N N . TRP A 1 103 ? -2.756 0.612 3.660 1.00 91.06 103 TRP A N 1
ATOM 765 C CA . TRP A 1 103 ? -3.382 1.871 4.057 1.00 91.06 103 TRP A CA 1
ATOM 766 C C . TRP A 1 103 ? -4.765 1.666 4.667 1.00 91.06 103 TRP A C 1
ATOM 768 O O . TRP A 1 103 ? -5.129 2.392 5.582 1.00 91.06 103 TRP A O 1
ATOM 778 N N . VAL A 1 104 ? -5.544 0.678 4.207 1.00 89.62 104 VAL A N 1
ATOM 779 C CA . VAL A 1 104 ? -6.814 0.326 4.862 1.00 89.62 104 VAL A CA 1
ATOM 780 C C . VAL A 1 104 ? -6.550 -0.148 6.291 1.00 89.62 104 VAL A C 1
ATOM 782 O O . VAL A 1 104 ? -7.240 0.295 7.204 1.00 89.62 104 VAL A O 1
ATOM 785 N N . ALA A 1 105 ? -5.551 -1.011 6.504 1.00 89.19 105 ALA A N 1
ATOM 786 C CA . ALA A 1 105 ? -5.191 -1.492 7.838 1.00 89.19 105 ALA A CA 1
ATOM 787 C C . ALA A 1 105 ? -4.788 -0.338 8.771 1.00 89.19 105 ALA A C 1
ATOM 789 O O . ALA A 1 105 ? -5.329 -0.202 9.867 1.00 89.19 105 ALA A O 1
ATOM 790 N N . GLU A 1 106 ? -3.881 0.519 8.305 1.00 90.50 106 GLU A N 1
ATOM 791 C CA . GLU A 1 106 ? -3.429 1.707 9.028 1.00 90.50 106 GLU A CA 1
ATOM 792 C C . GLU A 1 106 ? -4.597 2.660 9.317 1.00 90.50 106 GLU A C 1
ATOM 794 O O . GLU A 1 106 ? -4.836 3.028 10.466 1.00 90.50 106 GLU A O 1
ATOM 799 N N . GLY A 1 107 ? -5.385 2.992 8.292 1.00 89.62 107 GLY A N 1
ATOM 800 C CA . GLY A 1 107 ? -6.518 3.905 8.380 1.00 89.62 107 GLY A CA 1
ATOM 801 C C . GLY A 1 107 ? -7.596 3.431 9.352 1.00 89.62 107 GLY A C 1
ATOM 802 O O . GLY A 1 107 ? -8.116 4.231 10.129 1.00 89.62 107 GLY A O 1
ATOM 803 N N . VAL A 1 108 ? -7.906 2.131 9.371 1.00 89.56 108 VAL A N 1
ATOM 804 C CA . VAL A 1 108 ? -8.815 1.540 10.367 1.00 89.56 108 VAL A CA 1
ATOM 805 C C . VAL A 1 108 ? -8.291 1.777 11.780 1.00 89.56 108 VAL A C 1
ATOM 807 O O . VAL A 1 108 ? -9.051 2.213 12.645 1.00 89.56 108 VAL A O 1
ATOM 810 N N . GLY A 1 109 ? -7.000 1.532 12.016 1.00 89.25 109 GLY A N 1
ATOM 811 C CA . GLY A 1 109 ? -6.395 1.769 13.323 1.00 89.25 109 GLY A CA 1
ATOM 812 C C . GLY A 1 109 ? -6.412 3.247 13.715 1.00 89.25 109 GLY A C 1
ATOM 813 O O . GLY A 1 109 ? -6.779 3.559 14.842 1.00 89.25 109 GLY A O 1
ATOM 814 N N . VAL A 1 110 ? -6.154 4.158 12.770 1.00 89.19 110 VAL A N 1
ATOM 815 C CA . VAL A 1 110 ? -6.251 5.612 12.989 1.00 89.19 110 VAL A CA 1
ATOM 816 C C . VAL A 1 110 ? -7.675 6.039 13.367 1.00 89.19 110 VAL A C 1
ATOM 818 O O . VAL A 1 110 ? -7.850 6.855 14.271 1.00 89.19 110 VAL A O 1
ATOM 821 N N . LEU A 1 111 ? -8.715 5.484 12.732 1.00 89.44 111 LEU A N 1
ATOM 822 C CA . LEU A 1 111 ? -10.106 5.776 13.110 1.00 89.44 111 LEU A CA 1
ATOM 823 C C . LEU A 1 111 ? -10.426 5.310 14.533 1.00 89.44 111 LEU A C 1
ATOM 825 O O . LEU A 1 111 ? -11.076 6.037 15.285 1.00 89.44 111 LEU A O 1
ATOM 829 N N . ILE A 1 112 ? -9.959 4.117 14.908 1.00 88.12 112 ILE A N 1
ATOM 830 C CA . ILE A 1 112 ? -10.140 3.578 16.259 1.00 88.12 112 ILE A CA 1
ATOM 831 C C . ILE A 1 112 ? -9.371 4.430 17.276 1.00 88.12 112 ILE A C 1
ATOM 833 O O . ILE A 1 112 ? -9.940 4.790 18.306 1.00 88.12 112 ILE A O 1
ATOM 837 N N . ASP A 1 113 ? -8.127 4.812 16.976 1.00 86.31 113 ASP A N 1
ATOM 838 C CA . ASP A 1 113 ? -7.299 5.675 17.828 1.00 86.31 113 ASP A CA 1
ATOM 839 C C . ASP A 1 113 ? -7.955 7.042 18.066 1.00 86.31 113 ASP A C 1
ATOM 841 O O . ASP A 1 113 ? -7.989 7.544 19.197 1.00 86.31 113 ASP A O 1
ATOM 845 N N . ASN A 1 114 ? -8.538 7.619 17.010 1.00 85.81 114 ASN A N 1
ATOM 846 C CA . ASN A 1 114 ? -9.275 8.876 17.081 1.00 85.81 114 ASN A CA 1
ATOM 847 C C . ASN A 1 114 ? -10.523 8.754 17.967 1.00 85.81 114 ASN A C 1
ATOM 849 O O . ASN A 1 114 ? -10.755 9.621 18.808 1.00 85.81 114 ASN A O 1
ATOM 853 N N . GLN A 1 115 ? -11.298 7.673 17.833 1.00 86.19 115 GLN A N 1
ATOM 854 C CA . GLN A 1 115 ? -12.510 7.470 18.633 1.00 86.19 115 GLN A CA 1
ATOM 855 C C . GLN A 1 115 ? -12.204 7.114 20.102 1.00 86.19 115 GLN A C 1
ATOM 857 O O . GLN A 1 115 ? -12.919 7.537 21.017 1.00 86.19 115 GLN A O 1
ATOM 862 N N . ALA A 1 116 ? -11.132 6.356 20.344 1.00 82.94 116 ALA A N 1
ATOM 863 C CA . ALA A 1 116 ? -10.663 6.006 21.684 1.00 82.94 116 ALA A CA 1
ATOM 864 C C . ALA A 1 116 ? -10.060 7.209 22.432 1.00 82.94 116 ALA A C 1
ATOM 866 O O . ALA A 1 116 ? -9.967 7.185 23.660 1.00 82.94 116 ALA A O 1
ATOM 867 N N . GLY A 1 117 ? -9.695 8.275 21.712 1.00 75.94 117 GLY A N 1
ATOM 868 C CA . GLY A 1 117 ? -9.154 9.503 22.288 1.00 75.94 117 GLY A CA 1
ATOM 869 C C . GLY A 1 117 ? -7.645 9.465 22.532 1.00 75.94 117 GLY A C 1
ATOM 870 O O . GLY A 1 117 ? -7.137 10.359 23.208 1.00 75.94 117 GLY A O 1
ATOM 871 N N . TYR A 1 118 ? -6.920 8.489 21.965 1.00 68.31 118 TYR A N 1
ATOM 872 C CA . TYR A 1 118 ? -5.448 8.454 21.988 1.00 68.31 118 TYR A CA 1
ATOM 873 C C . TYR A 1 118 ? -4.838 9.670 21.283 1.00 68.31 118 TYR A C 1
ATOM 875 O O . TYR A 1 118 ? -3.753 10.122 21.636 1.00 68.31 118 TYR A O 1
ATOM 883 N N . ASN A 1 119 ? -5.594 10.268 20.362 1.00 66.44 119 ASN A N 1
ATOM 884 C CA . ASN A 1 119 ? -5.189 11.445 19.614 1.00 66.44 119 ASN A CA 1
ATOM 885 C C . ASN A 1 119 ? -5.541 12.802 20.279 1.00 66.44 119 ASN A C 1
ATOM 887 O O . ASN A 1 119 ? -5.587 13.843 19.623 1.00 66.44 119 ASN A O 1
ATOM 891 N N . ASN A 1 120 ? -5.814 12.827 21.591 1.00 59.19 120 ASN A N 1
ATOM 892 C CA . ASN A 1 120 ? -6.178 14.061 22.312 1.00 59.19 120 ASN A CA 1
ATOM 893 C C . ASN A 1 120 ? -5.061 15.127 22.322 1.00 59.19 120 ASN A C 1
ATOM 895 O O . ASN A 1 120 ? -5.338 16.326 22.386 1.00 59.19 120 ASN A O 1
ATOM 899 N N . VAL A 1 121 ? -3.793 14.710 22.219 1.00 52.47 121 VAL A N 1
ATOM 900 C CA . VAL A 1 121 ? -2.644 15.634 22.195 1.00 52.47 121 VAL A CA 1
ATOM 901 C C . VAL A 1 121 ? -2.691 16.541 20.959 1.00 52.47 121 VAL A C 1
ATOM 903 O O . VAL A 1 121 ? -2.449 17.738 21.092 1.00 52.47 121 VAL A O 1
ATOM 906 N N . GLN A 1 122 ? -3.124 16.034 19.795 1.00 57.72 122 GLN A N 1
ATOM 907 C CA . GLN A 1 122 ? -3.316 16.854 18.588 1.00 57.72 122 GLN A CA 1
ATOM 908 C C . GLN A 1 122 ? -4.486 17.838 18.708 1.00 57.72 122 GLN A C 1
ATOM 910 O O . GLN A 1 122 ? -4.418 18.937 18.163 1.00 57.72 122 GLN A O 1
ATOM 915 N N . GLN A 1 123 ? -5.549 17.477 19.439 1.00 56.41 123 GLN A N 1
ATOM 916 C CA . GLN A 1 123 ? -6.661 18.401 19.708 1.00 56.41 123 GLN A CA 1
ATOM 917 C C . GLN A 1 123 ? -6.221 19.566 20.600 1.00 56.41 123 GLN A C 1
ATOM 919 O O . GLN A 1 123 ? -6.749 20.670 20.490 1.00 56.41 123 GLN A O 1
ATOM 924 N N . THR A 1 124 ? -5.230 19.322 21.461 1.00 58.62 124 THR A N 1
ATOM 925 C CA . THR A 1 124 ? -4.694 20.324 22.386 1.00 58.62 124 THR A CA 1
ATOM 926 C C . THR A 1 124 ? -3.585 21.162 21.740 1.00 58.62 124 THR A C 1
ATOM 928 O O . THR A 1 124 ? -3.486 22.358 22.010 1.00 58.62 124 THR A O 1
ATOM 931 N N . ASN A 1 125 ? -2.764 20.568 20.864 1.00 59.50 125 ASN A N 1
ATOM 932 C CA . ASN A 1 125 ? -1.719 21.266 20.120 1.00 59.50 125 ASN A CA 1
ATOM 933 C C . ASN A 1 125 ? -1.610 20.764 18.662 1.00 59.50 125 ASN A C 1
ATOM 935 O O . ASN A 1 125 ? -0.815 19.870 18.370 1.00 59.50 125 ASN A O 1
ATOM 939 N N . PRO A 1 126 ? -2.332 21.378 17.709 1.00 59.66 126 PRO A N 1
ATOM 940 C CA . PRO A 1 126 ? -2.248 21.008 16.294 1.00 59.66 126 PRO A CA 1
ATOM 941 C C . PRO A 1 126 ? -0.913 21.397 15.630 1.00 59.66 126 PRO A C 1
ATOM 943 O O . PRO A 1 126 ? -0.661 21.003 14.495 1.00 59.66 126 PRO A O 1
ATOM 946 N N . LEU A 1 127 ? -0.053 22.175 16.307 1.00 66.25 127 LEU A N 1
ATOM 947 C CA . LEU A 1 127 ? 1.283 22.546 15.821 1.00 66.25 127 LEU A CA 1
ATOM 948 C C . LEU A 1 127 ? 2.354 21.514 16.206 1.00 66.25 127 LEU A C 1
ATOM 950 O O . LEU A 1 127 ? 3.430 21.510 15.607 1.00 66.2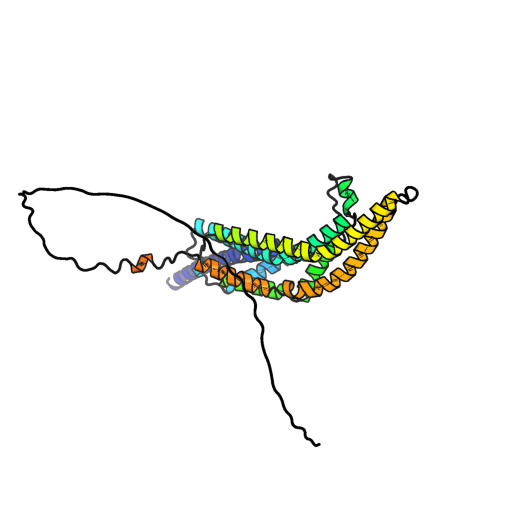5 127 LEU A O 1
ATOM 954 N N . SER A 1 128 ? 2.084 20.632 17.179 1.00 59.19 128 SER A N 1
ATOM 955 C CA . SER A 1 128 ? 2.939 19.469 17.408 1.00 59.19 128 SER A CA 1
ATOM 956 C C . SER A 1 128 ? 2.575 18.403 16.382 1.00 59.19 128 SER A C 1
ATOM 958 O O . SER A 1 128 ? 1.553 17.740 16.515 1.00 59.19 128 SER A O 1
ATOM 960 N N . GLY A 1 129 ? 3.413 18.218 15.361 1.00 55.03 129 GLY A N 1
ATOM 961 C CA . GLY A 1 129 ? 3.244 17.166 14.348 1.00 55.03 129 GLY A CA 1
ATOM 962 C C . GLY A 1 129 ? 3.360 15.728 14.881 1.00 55.03 129 GLY A C 1
ATOM 963 O O . GLY A 1 129 ? 3.430 14.794 14.088 1.00 55.03 129 GLY A O 1
ATOM 964 N N . GLU A 1 130 ? 3.401 15.535 16.201 1.00 53.69 130 GLU A N 1
ATOM 965 C CA . GLU A 1 130 ? 3.376 14.222 16.837 1.00 53.69 130 GLU A CA 1
ATOM 966 C C . GLU A 1 130 ? 1.946 13.676 16.848 1.00 53.69 130 GLU A C 1
ATOM 968 O O . GLU A 1 130 ? 1.150 13.915 17.757 1.00 53.69 130 GLU A O 1
ATOM 973 N N . GLN A 1 131 ? 1.625 12.919 15.803 1.00 58.31 131 GLN A N 1
ATOM 974 C CA . GLN A 1 131 ? 0.458 12.050 15.784 1.00 58.31 131 GLN A CA 1
ATOM 975 C C . GLN A 1 131 ? 0.865 10.715 16.407 1.00 58.31 131 GLN A C 1
ATOM 977 O O . GLN A 1 131 ? 1.607 9.947 15.796 1.00 58.31 131 GLN A O 1
ATOM 982 N N . SER A 1 132 ? 0.411 10.428 17.627 1.00 63.59 132 SER A N 1
ATOM 983 C CA . SER A 1 132 ? 0.573 9.084 18.182 1.00 63.59 132 SER A CA 1
ATOM 984 C C . SER A 1 132 ? -0.660 8.259 17.831 1.00 63.59 132 SER A C 1
ATOM 986 O O . SER A 1 132 ? -1.735 8.469 18.392 1.00 63.59 132 SER A O 1
ATOM 988 N N . THR A 1 133 ? -0.504 7.333 16.883 1.00 82.38 133 THR A N 1
ATOM 989 C CA . THR A 1 133 ? -1.529 6.361 16.462 1.00 82.38 133 THR A CA 1
ATOM 990 C C . THR A 1 133 ? -1.025 4.934 16.704 1.00 82.38 133 THR A C 1
ATOM 992 O O . THR A 1 133 ? -0.597 4.239 15.776 1.00 82.38 133 THR A O 1
ATOM 995 N N . PRO A 1 134 ? -0.988 4.473 17.971 1.00 84.00 134 PRO A N 1
ATOM 996 C CA . PRO A 1 134 ? -0.404 3.179 18.309 1.00 84.00 134 PRO A CA 1
ATOM 997 C C . PRO A 1 134 ? -1.122 2.014 17.623 1.00 84.00 134 PRO A C 1
ATOM 999 O O . PRO A 1 134 ? -0.463 1.079 17.165 1.00 84.00 134 PRO A O 1
ATOM 1002 N N . ILE A 1 135 ? -2.456 2.070 17.525 1.00 86.19 135 ILE A N 1
ATOM 1003 C CA . ILE A 1 135 ? -3.252 1.015 16.892 1.00 86.19 135 ILE A CA 1
ATOM 1004 C C . ILE A 1 135 ? -3.058 1.061 15.375 1.00 86.19 135 ILE A C 1
ATOM 1006 O O . ILE A 1 135 ? -2.846 0.011 14.768 1.00 86.19 135 ILE A O 1
ATOM 1010 N N . GLY A 1 136 ? -3.063 2.256 14.771 1.00 88.38 136 GLY A N 1
ATOM 1011 C CA . GLY A 1 136 ? -2.744 2.447 13.348 1.00 88.38 136 GLY A CA 1
ATOM 1012 C C . GLY A 1 136 ? -1.401 1.827 12.958 1.00 88.38 136 GLY A C 1
ATOM 1013 O O . GLY A 1 136 ? -1.336 0.989 12.054 1.00 88.38 136 GLY A O 1
ATOM 1014 N N . ASN A 1 137 ? -0.349 2.159 13.708 1.00 88.19 137 ASN A N 1
ATOM 1015 C CA . ASN A 1 137 ? 0.998 1.642 13.471 1.00 88.19 137 ASN A CA 1
ATOM 1016 C C . ASN A 1 137 ? 1.082 0.121 13.658 1.00 88.19 137 ASN A C 1
ATOM 1018 O O . ASN A 1 137 ? 1.703 -0.565 12.844 1.00 88.19 137 ASN A O 1
ATOM 1022 N N . LEU A 1 138 ? 0.438 -0.428 14.694 1.00 88.31 138 LEU A N 1
ATOM 1023 C CA . LEU A 1 138 ? 0.424 -1.872 14.930 1.00 88.31 138 LEU A CA 1
ATOM 1024 C C . LEU A 1 138 ? -0.267 -2.622 13.781 1.00 88.31 138 LEU A C 1
ATOM 1026 O O . LEU A 1 138 ? 0.265 -3.618 13.292 1.00 88.31 138 LEU A O 1
ATOM 1030 N N . LEU A 1 139 ? -1.431 -2.148 13.327 1.00 88.06 139 LEU A N 1
ATOM 1031 C CA . LEU A 1 139 ? -2.161 -2.765 12.215 1.00 88.06 139 LEU A CA 1
ATOM 1032 C C . LEU A 1 139 ? -1.366 -2.705 10.911 1.00 88.06 139 LEU A C 1
ATOM 1034 O O . LEU A 1 139 ? -1.319 -3.702 10.189 1.00 88.06 139 LEU A O 1
ATOM 1038 N N . ALA A 1 140 ? -0.701 -1.583 10.629 1.00 89.31 140 ALA A N 1
ATOM 1039 C CA . ALA A 1 140 ? 0.178 -1.456 9.471 1.00 89.31 140 ALA A CA 1
ATOM 1040 C C . ALA A 1 140 ? 1.332 -2.475 9.527 1.00 89.31 140 ALA A C 1
ATOM 1042 O O . ALA A 1 140 ? 1.576 -3.199 8.560 1.00 89.31 140 ALA A O 1
ATOM 1043 N N . GLN A 1 141 ? 1.998 -2.606 10.679 1.00 89.50 141 GLN A N 1
ATOM 1044 C CA . GLN A 1 141 ? 3.084 -3.573 10.873 1.00 89.50 141 GLN A CA 1
ATOM 1045 C C . GLN A 1 141 ? 2.606 -5.027 10.771 1.00 89.50 141 GLN A C 1
ATOM 1047 O O . GLN A 1 141 ? 3.298 -5.862 10.180 1.00 89.50 141 GLN A O 1
ATOM 1052 N N . LEU A 1 142 ? 1.417 -5.342 11.291 1.00 87.94 142 LEU A N 1
ATOM 1053 C CA . LEU A 1 142 ? 0.802 -6.662 11.140 1.00 87.94 142 LEU A CA 1
ATOM 1054 C C . LEU A 1 142 ? 0.450 -6.960 9.679 1.00 87.94 142 LEU A C 1
ATOM 1056 O O . LEU A 1 142 ? 0.704 -8.069 9.213 1.00 87.94 142 LEU A O 1
ATOM 1060 N N . ALA A 1 143 ? -0.067 -5.977 8.937 1.00 88.50 143 ALA A N 1
ATOM 1061 C CA . ALA A 1 143 ? -0.354 -6.108 7.511 1.00 88.50 143 ALA A CA 1
ATOM 1062 C C . ALA A 1 143 ? 0.920 -6.391 6.701 1.00 88.50 143 ALA A C 1
ATOM 1064 O O . ALA A 1 143 ? 0.939 -7.307 5.878 1.00 88.50 143 ALA A O 1
ATOM 1065 N N . ILE A 1 144 ? 2.002 -5.653 6.975 1.00 89.81 144 ILE A N 1
ATOM 1066 C CA . ILE A 1 144 ? 3.319 -5.858 6.353 1.00 89.81 144 ILE A CA 1
ATOM 1067 C C . ILE A 1 144 ? 3.865 -7.246 6.696 1.00 89.81 144 ILE A C 1
ATOM 1069 O O . ILE A 1 144 ? 4.259 -7.995 5.805 1.00 89.81 144 ILE A O 1
ATOM 1073 N N . SER A 1 145 ? 3.833 -7.631 7.970 1.00 88.94 145 SER A N 1
ATOM 1074 C CA . SER A 1 145 ? 4.301 -8.950 8.410 1.00 88.94 145 SER A CA 1
ATOM 1075 C C . SER A 1 145 ? 3.507 -10.080 7.746 1.00 88.94 145 SER A C 1
ATOM 1077 O O . SER A 1 145 ? 4.089 -11.030 7.225 1.00 88.94 145 SER A O 1
ATOM 1079 N N . GLY A 1 146 ? 2.177 -9.949 7.692 1.00 86.19 146 GLY A N 1
ATOM 1080 C CA . GLY A 1 146 ? 1.293 -10.882 6.999 1.00 86.19 146 GLY A CA 1
ATOM 1081 C C . GLY A 1 146 ? 1.602 -10.979 5.506 1.00 86.19 146 GLY A C 1
ATOM 1082 O O . GLY A 1 146 ? 1.689 -12.082 4.973 1.00 86.19 146 GLY A O 1
ATOM 1083 N N . PHE A 1 147 ? 1.848 -9.852 4.835 1.00 88.12 147 PHE A N 1
ATOM 1084 C CA . PHE A 1 147 ? 2.237 -9.830 3.425 1.00 88.12 147 PHE A CA 1
ATOM 1085 C C . PHE A 1 147 ? 3.489 -10.673 3.151 1.00 88.12 147 PHE A C 1
ATOM 1087 O O . PHE A 1 147 ? 3.485 -11.492 2.232 1.00 88.12 147 PHE A O 1
ATOM 1094 N N . TYR A 1 148 ? 4.540 -10.533 3.963 1.00 87.94 148 TYR A N 1
ATOM 1095 C CA . TYR A 1 148 ? 5.752 -11.340 3.805 1.00 87.94 148 TYR A CA 1
ATOM 1096 C C . TYR A 1 148 ? 5.518 -12.822 4.135 1.00 87.94 148 TYR A C 1
ATOM 1098 O O . TYR A 1 148 ? 5.964 -13.686 3.379 1.00 87.94 148 TYR A O 1
ATOM 1106 N N . LEU A 1 149 ? 4.775 -13.130 5.205 1.00 87.56 149 LEU A N 1
ATOM 1107 C CA . LEU A 1 149 ? 4.474 -14.509 5.617 1.00 87.56 149 LEU A CA 1
ATOM 1108 C C . LEU A 1 149 ? 3.639 -15.281 4.588 1.00 87.56 149 LEU A C 1
ATOM 1110 O O . LEU A 1 149 ? 3.837 -16.480 4.409 1.00 87.56 149 LEU A O 1
ATOM 1114 N N . LEU A 1 150 ? 2.715 -14.604 3.904 1.00 84.50 150 LEU A N 1
ATOM 1115 C CA . LEU A 1 150 ? 1.855 -15.209 2.884 1.00 84.50 150 LEU A CA 1
ATOM 1116 C C . LEU A 1 150 ? 2.545 -15.325 1.511 1.00 84.50 150 LEU A C 1
ATOM 1118 O O . LEU A 1 150 ? 1.933 -15.822 0.567 1.00 84.50 150 LEU A O 1
ATOM 1122 N N . GLY A 1 151 ? 3.803 -14.887 1.380 1.00 85.69 151 GLY A N 1
ATOM 1123 C CA . GLY A 1 151 ? 4.526 -14.898 0.105 1.00 85.69 151 GLY A CA 1
ATOM 1124 C C . GLY A 1 151 ? 4.127 -13.762 -0.843 1.00 85.69 151 GLY A C 1
ATOM 1125 O O . GLY A 1 151 ? 4.327 -13.869 -2.053 1.00 85.69 151 GLY A O 1
ATOM 1126 N N . GLY A 1 152 ? 3.599 -12.656 -0.313 1.00 87.00 152 GLY A N 1
ATOM 1127 C CA . GLY A 1 152 ? 3.115 -11.513 -1.086 1.00 87.00 152 GLY A CA 1
ATOM 1128 C C . GLY A 1 152 ? 4.170 -10.893 -2.006 1.00 87.00 152 GLY A C 1
ATOM 1129 O O . GLY A 1 152 ? 3.835 -10.473 -3.108 1.00 87.00 152 GLY A O 1
ATOM 1130 N N . MET A 1 153 ? 5.457 -10.923 -1.636 1.00 88.12 153 MET A N 1
ATOM 1131 C CA . MET A 1 153 ? 6.550 -10.485 -2.521 1.00 88.12 153 MET A CA 1
ATOM 1132 C C . MET A 1 153 ? 6.654 -11.318 -3.805 1.00 88.12 153 MET A C 1
ATOM 1134 O O . MET A 1 153 ? 6.943 -10.776 -4.874 1.00 88.12 153 MET A O 1
ATOM 1138 N N . LEU A 1 154 ? 6.405 -12.627 -3.719 1.00 88.12 154 LEU A N 1
ATOM 1139 C CA . LEU A 1 154 ? 6.448 -13.523 -4.875 1.00 88.12 154 LEU A CA 1
ATOM 1140 C C . LEU A 1 154 ? 5.276 -13.224 -5.821 1.00 88.12 154 LEU A C 1
ATOM 1142 O O . LEU A 1 154 ? 5.455 -13.140 -7.034 1.00 88.12 154 LEU A O 1
ATOM 1146 N N . MET A 1 155 ? 4.096 -12.971 -5.251 1.00 86.81 155 MET A N 1
ATOM 1147 C CA . MET A 1 155 ? 2.899 -12.568 -5.994 1.00 86.81 155 MET A CA 1
ATOM 1148 C C . MET A 1 155 ? 3.036 -11.175 -6.613 1.00 86.81 155 MET A C 1
ATOM 1150 O O . MET A 1 155 ? 2.673 -10.992 -7.771 1.00 86.81 155 MET A O 1
ATOM 1154 N N . LEU A 1 156 ? 3.603 -10.211 -5.881 1.00 89.81 156 LEU A N 1
ATOM 1155 C CA . LEU A 1 156 ? 3.899 -8.869 -6.382 1.00 89.81 156 LEU A CA 1
ATOM 1156 C C . LEU A 1 156 ? 4.857 -8.934 -7.570 1.00 89.81 156 LEU A C 1
ATOM 1158 O O . LEU A 1 156 ? 4.648 -8.258 -8.572 1.00 89.81 156 LEU A O 1
ATOM 1162 N N . THR A 1 157 ? 5.885 -9.775 -7.468 1.00 89.75 157 THR A N 1
ATOM 1163 C CA . THR A 1 157 ? 6.831 -9.998 -8.561 1.00 89.75 157 THR A CA 1
ATOM 1164 C C . THR A 1 157 ? 6.120 -10.608 -9.772 1.00 89.75 157 THR A C 1
ATOM 1166 O O . THR A 1 157 ? 6.288 -10.107 -10.877 1.00 89.75 157 THR A O 1
ATOM 1169 N N . GLY A 1 158 ? 5.259 -11.617 -9.582 1.00 87.88 158 GLY A N 1
ATOM 1170 C CA . GLY A 1 158 ? 4.440 -12.189 -10.661 1.00 87.88 158 GLY A CA 1
ATOM 1171 C C . GLY A 1 158 ? 3.533 -11.159 -11.345 1.00 87.88 158 GLY A C 1
ATOM 1172 O O . GLY A 1 158 ? 3.549 -11.040 -12.566 1.00 87.88 158 GLY A O 1
ATOM 1173 N N . LEU A 1 159 ? 2.829 -10.339 -10.560 1.00 88.44 159 LEU A N 1
ATOM 1174 C CA . LEU A 1 159 ? 2.012 -9.230 -11.063 1.00 88.44 159 LEU A CA 1
ATOM 1175 C C . LEU A 1 159 ? 2.845 -8.216 -11.862 1.00 88.44 159 LEU A C 1
ATOM 1177 O O . LEU A 1 159 ? 2.392 -7.687 -12.877 1.00 88.44 159 LEU A O 1
ATOM 1181 N N . LEU A 1 160 ? 4.064 -7.933 -11.400 1.00 90.06 160 LEU A N 1
ATOM 1182 C CA . LEU A 1 160 ? 4.981 -7.029 -12.078 1.00 90.06 160 LEU A CA 1
ATOM 1183 C C . LEU A 1 160 ? 5.406 -7.586 -13.440 1.00 90.06 160 LEU A C 1
ATOM 1185 O O . LEU A 1 160 ? 5.437 -6.829 -14.403 1.00 90.06 160 LEU A O 1
ATOM 1189 N N . PHE A 1 161 ? 5.670 -8.892 -13.542 1.00 88.56 161 PHE A N 1
ATOM 1190 C CA . PHE A 1 161 ? 5.942 -9.554 -14.821 1.00 88.56 161 PHE A CA 1
ATOM 1191 C C . PHE A 1 161 ? 4.717 -9.548 -15.750 1.00 88.56 161 PHE A C 1
ATOM 1193 O O . PHE A 1 161 ? 4.848 -9.190 -16.920 1.00 88.56 161 PHE A O 1
ATOM 1200 N N . ASP A 1 162 ? 3.521 -9.854 -15.239 1.00 87.31 162 ASP A N 1
ATOM 1201 C CA . ASP A 1 162 ? 2.274 -9.817 -16.021 1.00 87.31 162 ASP A CA 1
ATOM 1202 C C . ASP A 1 162 ? 1.957 -8.412 -16.556 1.00 87.31 162 ASP A C 1
ATOM 1204 O O . ASP A 1 162 ? 1.485 -8.255 -17.683 1.00 87.31 162 ASP A O 1
ATOM 1208 N N . SER A 1 163 ? 2.309 -7.368 -15.803 1.00 86.88 163 SER A N 1
ATOM 1209 C CA . SER A 1 163 ? 2.181 -5.974 -16.235 1.00 86.88 163 SER A CA 1
ATOM 1210 C C . SER A 1 163 ? 2.957 -5.666 -17.524 1.00 86.88 163 SER A C 1
ATOM 1212 O O . SER A 1 163 ? 2.486 -4.875 -18.346 1.00 86.88 163 SER A O 1
ATOM 1214 N N . PHE A 1 164 ? 4.116 -6.293 -17.761 1.00 85.88 164 PHE A N 1
ATOM 1215 C CA . PHE A 1 164 ? 4.855 -6.121 -19.022 1.00 85.88 164 PHE A CA 1
ATOM 1216 C C . PHE A 1 164 ? 4.179 -6.822 -20.207 1.00 85.88 164 PHE A C 1
ATOM 1218 O O . PHE A 1 164 ? 4.347 -6.372 -21.340 1.00 85.88 164 PHE A O 1
ATOM 1225 N N . HIS A 1 165 ? 3.374 -7.863 -19.963 1.00 84.25 165 HIS A N 1
ATOM 1226 C CA . HIS A 1 165 ? 2.541 -8.485 -20.996 1.00 84.25 165 HIS A CA 1
ATOM 1227 C C . HIS A 1 165 ? 1.309 -7.637 -21.331 1.00 84.25 165 HIS A C 1
ATOM 1229 O O . HIS A 1 165 ? 0.952 -7.511 -22.501 1.00 84.25 165 HIS A O 1
ATOM 1235 N N . TRP A 1 166 ? 0.666 -7.039 -20.325 1.00 80.38 166 TRP A N 1
ATOM 1236 C CA . TRP A 1 166 ? -0.496 -6.167 -20.530 1.00 80.38 166 TRP A CA 1
ATOM 1237 C C . TRP A 1 166 ? -0.122 -4.837 -21.184 1.00 80.38 166 TRP A C 1
ATOM 1239 O O . TRP A 1 166 ? -0.821 -4.376 -22.087 1.00 80.38 166 TRP A O 1
ATOM 1249 N N . TRP A 1 167 ? 0.982 -4.237 -20.724 1.00 81.00 167 TRP A N 1
ATOM 1250 C CA . TRP A 1 167 ? 1.487 -2.949 -21.189 1.00 81.00 167 TRP A CA 1
ATOM 1251 C C . TRP A 1 167 ? 2.903 -3.071 -21.757 1.00 81.00 167 TRP A C 1
ATOM 1253 O O . TRP A 1 167 ? 3.881 -2.811 -21.040 1.00 81.00 167 TRP A O 1
ATOM 1263 N N . PRO A 1 168 ? 3.050 -3.444 -23.041 1.00 82.31 168 PRO A N 1
ATOM 1264 C CA . PRO A 1 168 ? 4.363 -3.583 -23.648 1.00 82.31 168 PRO A CA 1
ATOM 1265 C C . PRO A 1 168 ? 5.056 -2.221 -23.786 1.00 82.31 168 PRO A C 1
ATOM 1267 O O . PRO A 1 168 ? 4.428 -1.197 -24.091 1.00 82.31 168 PRO A O 1
ATOM 1270 N N . ILE A 1 169 ? 6.379 -2.221 -23.601 1.00 79.81 169 ILE A N 1
ATOM 1271 C CA . ILE A 1 169 ? 7.226 -1.016 -23.576 1.00 79.81 169 ILE A CA 1
ATOM 1272 C C . ILE A 1 169 ? 7.099 -0.219 -24.885 1.00 79.81 169 ILE A C 1
ATOM 1274 O O . ILE A 1 169 ? 6.950 1.001 -24.849 1.00 79.81 169 ILE A O 1
ATOM 1278 N N . GLY A 1 170 ? 7.068 -0.919 -26.025 1.00 70.06 170 GLY A N 1
ATOM 1279 C CA . GLY A 1 170 ? 7.062 -0.327 -27.369 1.00 70.06 170 GLY A CA 1
ATOM 1280 C C . GLY A 1 170 ? 5.723 0.251 -27.830 1.00 70.06 170 GLY A C 1
ATOM 1281 O O . GLY A 1 170 ? 5.672 0.897 -28.873 1.00 70.06 170 GLY A O 1
ATOM 1282 N N . SER A 1 171 ? 4.641 0.049 -27.071 1.00 70.00 171 SER A N 1
ATOM 1283 C CA . SER A 1 171 ? 3.361 0.704 -27.347 1.00 70.00 171 SER A CA 1
ATOM 1284 C C . SER A 1 171 ? 3.209 1.954 -26.474 1.00 70.00 171 SER A C 1
ATOM 1286 O O . SER A 1 171 ? 3.401 1.907 -25.256 1.00 70.00 171 SER A O 1
ATOM 1288 N N . LEU A 1 172 ? 2.841 3.081 -27.087 1.00 66.25 172 LEU A N 1
ATOM 1289 C CA . LEU A 1 172 ? 2.494 4.322 -26.378 1.00 66.25 172 LEU A CA 1
ATOM 1290 C C . LEU A 1 172 ? 1.066 4.297 -25.788 1.00 66.25 172 LEU A C 1
ATOM 1292 O O . LEU A 1 172 ? 0.600 5.327 -25.313 1.00 66.25 172 LEU A O 1
ATOM 1296 N N . GLY A 1 173 ? 0.351 3.165 -25.846 1.00 59.91 173 GLY A N 1
ATOM 1297 C CA . GLY A 1 173 ? -1.097 3.121 -25.578 1.00 59.91 173 GLY A CA 1
ATOM 1298 C C . GLY A 1 173 ? -1.502 3.529 -24.150 1.00 59.91 173 GLY A C 1
ATOM 1299 O O . GLY A 1 173 ? -0.629 3.517 -23.283 1.00 59.91 173 GLY A O 1
ATOM 1300 N N . PRO A 1 174 ? -2.803 3.789 -23.867 1.00 59.47 174 PRO A N 1
ATOM 1301 C CA . PRO A 1 174 ? -3.914 4.255 -24.708 1.00 59.47 174 PRO A CA 1
ATOM 1302 C C . PRO A 1 174 ? -4.335 5.651 -24.185 1.00 59.47 174 PRO A C 1
ATOM 1304 O O . PRO A 1 174 ? -3.514 6.373 -23.623 1.00 59.47 174 PRO A O 1
ATOM 1307 N N . ALA A 1 175 ? -5.600 6.058 -24.330 1.00 60.44 175 ALA A N 1
ATOM 1308 C CA . ALA A 1 175 ? -6.138 7.275 -23.718 1.00 60.44 175 ALA A CA 1
ATOM 1309 C C . ALA A 1 175 ? -6.114 7.206 -22.173 1.00 60.44 175 ALA A C 1
ATOM 1311 O O . ALA A 1 175 ? -7.081 6.803 -21.528 1.00 60.44 175 ALA A O 1
ATOM 1312 N N . TRP A 1 176 ? -4.990 7.617 -21.578 1.00 66.94 176 TRP A N 1
ATOM 1313 C CA . TRP A 1 176 ? -4.751 7.618 -20.131 1.00 66.94 176 TRP A CA 1
ATOM 1314 C C . TRP A 1 176 ? -5.807 8.381 -19.332 1.00 66.94 176 TRP A C 1
ATOM 1316 O O . TRP A 1 176 ? -6.065 8.009 -18.196 1.00 66.94 176 TRP A O 1
ATOM 1326 N N . SER A 1 177 ? -6.436 9.414 -19.900 1.00 67.12 177 SER A N 1
ATOM 1327 C CA . SER A 1 177 ? -7.375 10.277 -19.174 1.00 67.12 177 SER A CA 1
ATOM 1328 C C . SER A 1 177 ? -8.582 9.516 -18.620 1.00 67.12 177 SER A C 1
ATOM 1330 O O . SER A 1 177 ? -8.816 9.539 -17.417 1.00 67.12 177 SER A O 1
ATOM 1332 N N . THR A 1 178 ? -9.318 8.793 -19.466 1.00 71.00 178 THR A N 1
ATOM 1333 C CA . THR A 1 178 ? -10.537 8.072 -19.054 1.00 71.00 178 THR A CA 1
ATOM 1334 C C . THR A 1 178 ? -10.218 6.914 -18.118 1.00 71.00 178 THR A C 1
ATOM 1336 O O . THR A 1 178 ? -10.908 6.673 -17.134 1.00 71.00 178 THR A O 1
ATOM 1339 N N . ILE A 1 179 ? -9.120 6.231 -18.415 1.00 73.19 179 ILE A N 1
ATOM 1340 C CA . ILE A 1 179 ? -8.628 5.089 -17.662 1.00 73.19 179 ILE A CA 1
ATOM 1341 C C . ILE A 1 179 ? -8.278 5.555 -16.244 1.00 73.19 179 ILE A C 1
ATOM 1343 O O . ILE A 1 179 ? -8.908 5.129 -15.278 1.00 73.19 179 ILE A O 1
ATOM 1347 N N . LEU A 1 180 ? -7.349 6.501 -16.095 1.00 78.56 180 LEU A N 1
ATOM 1348 C CA . LEU A 1 180 ? -6.878 6.949 -14.783 1.00 78.56 180 LEU A CA 1
ATOM 1349 C C . LEU A 1 180 ? -8.014 7.489 -13.900 1.00 78.56 180 LEU A C 1
ATOM 1351 O O . LEU A 1 180 ? -8.032 7.221 -12.700 1.00 78.56 180 LEU A O 1
ATOM 1355 N N . GLU A 1 181 ? -8.985 8.191 -14.489 1.00 81.56 181 GLU A N 1
ATOM 1356 C CA . GLU A 1 181 ? -10.179 8.641 -13.772 1.00 81.56 181 GLU A CA 1
ATOM 1357 C C . GLU A 1 181 ? -10.993 7.483 -13.187 1.00 81.56 181 GLU A C 1
ATOM 1359 O O . GLU A 1 181 ? -11.357 7.523 -12.009 1.00 81.56 181 GLU A O 1
ATOM 1364 N N . ASP A 1 182 ? -11.272 6.451 -13.983 1.00 82.44 182 ASP A N 1
ATOM 1365 C CA . ASP A 1 182 ? -12.026 5.281 -13.532 1.00 82.44 182 ASP A CA 1
ATOM 1366 C C . ASP A 1 182 ? -11.264 4.500 -12.455 1.00 82.44 182 ASP A C 1
ATOM 1368 O O . ASP A 1 182 ? -11.876 4.011 -11.502 1.00 82.44 182 ASP A O 1
ATOM 1372 N N . PHE A 1 183 ? -9.932 4.429 -12.555 1.00 83.19 183 PHE A N 1
ATOM 1373 C CA . PHE A 1 183 ? -9.094 3.784 -11.541 1.00 83.19 183 PHE A CA 1
ATOM 1374 C C . PHE A 1 183 ? -9.164 4.529 -10.222 1.00 83.19 183 PHE A C 1
ATOM 1376 O O . PHE A 1 183 ? -9.448 3.925 -9.193 1.00 83.19 183 PHE A O 1
ATOM 1383 N N . VAL A 1 184 ? -8.933 5.843 -10.243 1.00 85.31 184 VAL A N 1
ATOM 1384 C CA . VAL A 1 184 ? -8.925 6.656 -9.025 1.00 85.31 184 VAL A CA 1
ATOM 1385 C C . VAL A 1 184 ? -10.289 6.601 -8.344 1.00 85.31 184 VAL A C 1
ATOM 1387 O O . VAL A 1 184 ? -10.346 6.412 -7.127 1.00 85.31 184 VAL A O 1
ATOM 1390 N N . LYS A 1 185 ? -11.386 6.693 -9.109 1.00 85.25 185 LYS A N 1
ATOM 1391 C CA . LYS A 1 185 ? -12.751 6.564 -8.575 1.00 85.25 185 LYS A CA 1
ATOM 1392 C C . LYS A 1 185 ? -12.957 5.194 -7.925 1.00 85.25 185 LYS A C 1
ATOM 1394 O O . LYS A 1 185 ? -13.286 5.133 -6.743 1.00 85.25 185 LYS A O 1
ATOM 1399 N N . ALA A 1 186 ? -12.703 4.108 -8.658 1.00 85.38 186 ALA A N 1
ATOM 1400 C CA . ALA A 1 186 ? -12.902 2.749 -8.155 1.00 85.38 186 ALA A CA 1
ATOM 1401 C C . ALA A 1 186 ? -12.035 2.454 -6.920 1.00 85.38 186 ALA A C 1
ATOM 1403 O O . ALA A 1 186 ? -12.525 1.913 -5.927 1.00 85.38 186 ALA A O 1
ATOM 1404 N N . GLN A 1 187 ? -10.765 2.854 -6.955 1.00 85.44 187 GLN A N 1
ATOM 1405 C CA . GLN A 1 187 ? -9.816 2.574 -5.888 1.00 85.44 187 GLN A CA 1
ATOM 1406 C C . GLN A 1 187 ? -10.118 3.377 -4.622 1.00 85.44 187 GLN A C 1
ATOM 1408 O O . GLN A 1 187 ? -10.067 2.827 -3.522 1.00 85.44 187 GLN A O 1
ATOM 1413 N N . THR A 1 188 ? -10.494 4.651 -4.765 1.00 86.62 188 THR A N 1
ATOM 1414 C CA . THR A 1 188 ? -10.877 5.503 -3.629 1.00 86.62 188 THR A CA 1
ATOM 1415 C C . THR A 1 188 ? -12.154 4.994 -2.968 1.00 86.62 188 THR A C 1
ATOM 1417 O O . THR A 1 188 ? -12.209 4.880 -1.742 1.00 86.62 188 THR A O 1
ATOM 1420 N N . SER A 1 189 ? -13.168 4.631 -3.763 1.00 87.88 189 SER A N 1
ATOM 1421 C CA . SER A 1 189 ? -14.405 4.042 -3.243 1.00 87.88 189 SER A CA 1
ATOM 1422 C C . SER A 1 189 ? -14.136 2.739 -2.495 1.00 87.88 189 SER A C 1
ATOM 1424 O O . SER A 1 189 ? -14.614 2.579 -1.376 1.00 87.88 189 SER A O 1
ATOM 1426 N N . ARG A 1 190 ? -13.310 1.847 -3.058 1.00 85.69 190 ARG A N 1
ATOM 1427 C CA . ARG A 1 190 ? -12.937 0.582 -2.412 1.00 85.69 190 ARG A CA 1
ATOM 1428 C C . ARG A 1 190 ? -12.174 0.798 -1.107 1.00 85.69 190 ARG A C 1
ATOM 1430 O O . ARG A 1 190 ? -12.447 0.112 -0.126 1.00 85.69 190 ARG A O 1
ATOM 1437 N N . TYR A 1 191 ? -11.225 1.733 -1.097 1.00 87.81 191 TYR A N 1
ATOM 1438 C CA . TYR A 1 191 ? -10.461 2.090 0.096 1.00 87.81 191 TYR A CA 1
ATOM 1439 C C . TYR A 1 191 ? -11.392 2.539 1.230 1.00 87.81 191 TYR A C 1
ATOM 1441 O O . TYR A 1 191 ? -11.359 1.960 2.315 1.00 87.81 191 TYR A O 1
ATOM 1449 N N . LEU A 1 192 ? -12.272 3.510 0.958 1.00 88.56 192 LEU A N 1
ATOM 1450 C CA . LEU A 1 192 ? -13.239 4.022 1.933 1.00 88.56 192 LEU A CA 1
ATOM 1451 C C . LEU A 1 192 ? -14.221 2.944 2.397 1.00 88.56 192 LEU A C 1
ATOM 1453 O O . LEU A 1 192 ? -14.482 2.831 3.594 1.00 88.56 192 LEU A O 1
ATOM 1457 N N . GLU A 1 193 ? -14.743 2.137 1.472 1.00 90.31 193 GLU A N 1
ATOM 1458 C CA . GLU A 1 193 ? -15.674 1.056 1.792 1.00 90.31 193 GLU A CA 1
ATOM 1459 C C . GLU A 1 193 ? -15.034 0.038 2.741 1.00 90.31 193 GLU A C 1
ATOM 1461 O O . GLU A 1 193 ? -15.607 -0.262 3.788 1.00 90.31 193 GLU A O 1
ATOM 1466 N N . LEU A 1 194 ? -13.838 -0.466 2.417 1.00 87.44 194 LEU A N 1
ATOM 1467 C CA . LEU A 1 194 ? -13.138 -1.444 3.252 1.00 87.44 194 LEU A CA 1
ATOM 1468 C C . LEU A 1 194 ? -12.763 -0.856 4.614 1.00 87.44 194 LEU A C 1
ATOM 1470 O O . LEU A 1 194 ? -12.972 -1.507 5.637 1.00 87.44 194 LEU A O 1
ATOM 1474 N N . MET A 1 195 ? -12.260 0.378 4.633 1.00 88.81 195 MET A N 1
ATOM 1475 C CA . MET A 1 195 ? -11.891 1.081 5.858 1.00 88.81 195 MET A CA 1
ATOM 1476 C C . MET A 1 195 ? -13.094 1.226 6.799 1.00 88.81 195 MET A C 1
ATOM 1478 O O . MET A 1 195 ? -13.022 0.820 7.958 1.00 88.81 195 MET A O 1
ATOM 1482 N N . ILE A 1 196 ? -14.227 1.732 6.301 1.00 89.81 196 ILE A N 1
ATOM 1483 C CA . ILE A 1 196 ? -15.442 1.895 7.109 1.00 89.81 196 ILE A CA 1
ATOM 1484 C C . ILE A 1 196 ? -16.005 0.533 7.508 1.00 89.81 196 ILE A C 1
ATOM 1486 O O . ILE A 1 196 ? -16.368 0.351 8.663 1.00 89.81 196 ILE A O 1
ATOM 1490 N N . LYS A 1 197 ? -16.053 -0.445 6.601 1.00 88.81 197 LYS A N 1
ATOM 1491 C CA . LYS A 1 197 ? -16.605 -1.777 6.882 1.00 88.81 197 LYS A CA 1
ATOM 1492 C C . LYS A 1 197 ? -15.856 -2.496 8.004 1.00 88.81 197 LYS A C 1
ATOM 1494 O O . LYS A 1 197 ? -16.492 -3.141 8.834 1.00 88.81 197 LYS A O 1
ATOM 1499 N N . ILE A 1 198 ? -14.527 -2.380 8.037 1.00 87.06 198 ILE A N 1
ATOM 1500 C CA . ILE A 1 198 ? -13.694 -2.994 9.079 1.00 87.06 198 ILE A CA 1
ATOM 1501 C C . ILE A 1 198 ? -13.746 -2.167 10.376 1.00 87.06 198 ILE A C 1
ATOM 1503 O O . ILE A 1 198 ? -13.828 -2.747 11.458 1.00 87.06 198 ILE A O 1
ATOM 1507 N N . ALA A 1 199 ? -13.746 -0.831 10.295 1.00 88.12 199 ALA A N 1
ATOM 1508 C CA . ALA A 1 199 ? -13.776 0.039 11.475 1.00 88.12 199 ALA A CA 1
ATOM 1509 C C . ALA A 1 199 ? -15.161 0.123 12.148 1.00 88.12 199 ALA A C 1
ATOM 1511 O O . ALA A 1 199 ? -15.241 0.281 13.366 1.00 88.12 199 ALA A O 1
ATOM 1512 N N . ALA A 1 200 ? -16.252 -0.003 11.387 1.00 89.31 200 ALA A N 1
ATOM 1513 C CA . ALA A 1 200 ? -17.635 0.166 11.841 1.00 89.31 200 ALA A CA 1
ATOM 1514 C C . ALA A 1 200 ? -17.989 -0.572 13.145 1.00 89.31 200 ALA A C 1
ATOM 1516 O O . ALA A 1 200 ? -18.526 0.083 14.039 1.00 89.31 200 ALA A O 1
ATOM 1517 N N . PRO A 1 201 ? -17.706 -1.881 13.319 1.00 88.06 201 PRO A N 1
ATOM 1518 C CA . PRO A 1 201 ? -18.044 -2.573 14.565 1.00 88.06 201 PRO A CA 1
ATOM 1519 C C . PRO A 1 201 ? -17.315 -1.989 15.782 1.00 88.06 201 PRO A C 1
ATOM 1521 O O . PRO A 1 201 ? -17.928 -1.805 16.833 1.00 88.06 201 PRO A O 1
ATOM 1524 N N . ALA A 1 202 ? -16.032 -1.646 15.640 1.00 88.56 202 ALA A N 1
ATOM 1525 C CA . ALA A 1 202 ? -15.252 -1.048 16.720 1.00 88.56 202 ALA A CA 1
ATOM 1526 C C . ALA A 1 202 ? -15.743 0.371 17.049 1.00 88.56 202 ALA A C 1
ATOM 1528 O O . ALA A 1 202 ? -15.930 0.707 18.221 1.00 88.56 202 ALA A O 1
ATOM 1529 N N . LEU A 1 203 ? -16.020 1.180 16.020 1.00 90.50 203 LEU A N 1
ATOM 1530 C CA . LEU A 1 203 ? -16.555 2.534 16.175 1.00 90.50 203 LEU A CA 1
ATOM 1531 C C . LEU A 1 203 ? -17.929 2.533 16.851 1.00 90.50 203 LEU A C 1
ATOM 1533 O O . LEU A 1 203 ? -18.160 3.342 17.744 1.00 90.50 203 LEU A O 1
ATOM 1537 N N . LEU A 1 204 ? -18.816 1.604 16.480 1.00 91.75 204 LEU A N 1
ATOM 1538 C CA . LEU A 1 204 ? -20.142 1.483 17.083 1.00 91.75 204 LEU A CA 1
ATOM 1539 C C . LEU A 1 204 ? -20.036 1.186 18.580 1.00 91.75 204 LEU A C 1
ATOM 1541 O O . LEU A 1 204 ? -20.698 1.838 19.381 1.00 91.75 204 LEU A O 1
ATOM 1545 N N . VAL A 1 205 ? -19.178 0.244 18.979 1.00 91.19 205 VAL A N 1
ATOM 1546 C CA . VAL A 1 205 ? -19.009 -0.086 20.400 1.00 91.19 205 VAL A CA 1
ATOM 1547 C C . VAL A 1 205 ? -18.416 1.085 21.182 1.00 91.19 205 VAL A C 1
ATOM 1549 O O . VAL A 1 205 ? -18.921 1.405 22.257 1.00 91.19 205 VAL A O 1
ATOM 1552 N N . LEU A 1 206 ? -17.407 1.771 20.641 1.00 88.88 206 LEU A N 1
ATOM 1553 C CA . LEU A 1 206 ? -16.845 2.965 21.281 1.00 88.88 206 LEU A CA 1
ATOM 1554 C C . LEU A 1 206 ? -17.879 4.099 21.393 1.00 88.88 206 LEU A C 1
ATOM 1556 O O . LEU A 1 206 ? -17.951 4.758 22.429 1.00 88.88 206 LEU A O 1
ATOM 1560 N N . MET A 1 207 ? -18.731 4.278 20.382 1.00 90.81 207 MET A N 1
ATOM 1561 C CA . MET A 1 207 ? -19.830 5.246 20.410 1.00 90.81 207 MET A CA 1
ATOM 1562 C C . MET A 1 207 ? -20.906 4.878 21.449 1.00 90.81 207 MET A C 1
ATOM 1564 O O . MET A 1 207 ? -21.469 5.755 22.102 1.00 90.81 207 MET A O 1
ATOM 1568 N N . LEU A 1 208 ? -21.182 3.586 21.653 1.00 91.12 208 LEU A N 1
ATOM 1569 C CA . LEU A 1 208 ? -22.074 3.120 22.722 1.00 91.12 208 LEU A CA 1
ATOM 1570 C C . LEU A 1 208 ? -21.492 3.401 24.111 1.00 91.12 208 LEU A C 1
ATOM 1572 O O . LEU A 1 208 ? -22.235 3.782 25.017 1.00 91.12 208 LEU A O 1
ATOM 1576 N N . VAL A 1 209 ? -20.175 3.249 24.275 1.00 89.19 209 VAL A N 1
ATOM 1577 C CA . VAL A 1 209 ? -19.474 3.631 25.510 1.00 89.19 209 VAL A CA 1
ATOM 1578 C C . VAL A 1 209 ? -19.626 5.134 25.754 1.00 89.19 209 VAL A C 1
ATOM 1580 O O . VAL A 1 209 ? -19.999 5.524 26.860 1.00 89.19 209 VAL A O 1
ATOM 1583 N N . ASP A 1 210 ? -19.432 5.969 24.728 1.00 87.75 210 ASP A N 1
ATOM 1584 C CA . ASP A 1 210 ? -19.666 7.418 24.802 1.00 87.75 210 ASP A CA 1
ATOM 1585 C C . ASP A 1 210 ? -21.082 7.767 25.256 1.00 87.75 210 ASP A C 1
ATOM 1587 O O . ASP A 1 210 ? -21.273 8.577 26.164 1.00 87.75 210 ASP A O 1
ATOM 1591 N N . LEU A 1 211 ? -22.084 7.116 24.666 1.00 89.31 211 LEU A N 1
ATOM 1592 C CA . LEU A 1 211 ? -23.477 7.338 25.029 1.00 89.31 211 LEU A CA 1
ATOM 1593 C C . LEU A 1 211 ? -23.755 6.922 26.482 1.00 89.31 211 LEU A C 1
ATOM 1595 O O . LEU A 1 211 ? -24.445 7.638 27.208 1.00 89.31 211 LEU A O 1
ATOM 1599 N N . GLY A 1 212 ? -23.178 5.803 26.929 1.00 87.75 212 GLY A N 1
ATOM 1600 C CA . GLY A 1 212 ? -23.271 5.340 28.313 1.00 87.75 212 GLY A CA 1
ATOM 1601 C C . GLY A 1 212 ? -22.675 6.340 29.306 1.00 87.75 212 GLY A C 1
ATOM 1602 O O . GLY A 1 212 ? -23.325 6.692 30.293 1.00 87.75 212 GLY A O 1
ATOM 1603 N N . PHE A 1 213 ? -21.480 6.862 29.018 1.00 86.31 213 PHE A N 1
ATOM 1604 C CA . PHE A 1 213 ? -20.848 7.896 29.841 1.00 86.31 213 PHE A CA 1
ATOM 1605 C C . PHE A 1 213 ? -21.587 9.239 29.782 1.00 86.31 213 PHE A C 1
ATOM 1607 O O . PHE A 1 213 ? -21.659 9.919 30.803 1.00 86.31 213 PHE A O 1
ATOM 1614 N N . GLY A 1 214 ? -22.199 9.597 28.650 1.00 86.31 214 GLY A N 1
ATOM 1615 C CA . GLY A 1 214 ? -23.030 10.800 28.523 1.00 86.31 214 GLY A CA 1
ATOM 1616 C C . GLY A 1 214 ? -24.329 10.739 29.338 1.00 86.31 214 GLY A C 1
ATOM 1617 O O . GLY A 1 214 ? -24.783 11.745 29.878 1.00 86.31 214 GLY A O 1
ATOM 1618 N N . VAL A 1 215 ? -24.928 9.555 29.495 1.00 88.06 215 VAL A N 1
ATOM 1619 C CA . VAL A 1 215 ? -26.057 9.367 30.426 1.00 88.06 215 VAL A CA 1
ATOM 1620 C C . VAL A 1 215 ? -25.570 9.391 31.878 1.00 88.06 215 VAL A C 1
ATOM 1622 O O . VAL A 1 215 ? -26.216 9.987 32.747 1.00 88.06 215 VAL A O 1
ATOM 1625 N N . LEU A 1 216 ? -24.409 8.784 32.144 1.00 86.06 216 LEU A N 1
ATOM 1626 C CA . LEU A 1 216 ? -23.810 8.753 33.476 1.00 86.06 216 LEU A CA 1
ATOM 1627 C C . LEU A 1 216 ? -23.418 10.155 33.959 1.00 86.06 216 LEU A C 1
ATOM 1629 O O . LEU A 1 216 ? -23.642 10.469 35.128 1.00 86.06 216 LEU A O 1
ATOM 1633 N N . SER A 1 217 ? -22.925 11.019 33.067 1.00 84.12 217 SER A N 1
ATOM 1634 C CA . SER A 1 217 ? -22.570 12.403 33.393 1.00 84.12 217 SER A CA 1
ATOM 1635 C C . SER A 1 217 ? -23.751 13.216 33.884 1.00 84.12 217 SER A C 1
ATOM 1637 O O . SER A 1 217 ? -23.576 14.037 34.766 1.00 84.12 217 SER A O 1
ATOM 1639 N N . LYS A 1 218 ? -24.963 12.934 33.400 1.00 82.94 218 LYS A N 1
ATOM 1640 C CA . LYS A 1 218 ? -26.180 13.601 33.876 1.00 82.94 218 LYS A CA 1
ATOM 1641 C C . LYS A 1 218 ? -26.626 13.138 35.270 1.00 82.94 218 LYS A C 1
ATOM 1643 O O . LYS A 1 218 ? -27.381 13.837 35.936 1.00 82.94 218 LYS A O 1
ATOM 1648 N N . THR A 1 219 ? -26.218 11.940 35.691 1.00 80.62 219 THR A N 1
ATOM 1649 C CA . THR A 1 219 ? -26.693 11.309 36.937 1.00 80.62 219 THR A CA 1
ATOM 1650 C C . THR A 1 219 ? -25.668 11.417 38.069 1.00 80.62 219 THR A C 1
ATOM 1652 O O . THR A 1 219 ? -26.037 11.449 39.241 1.00 80.62 219 THR A O 1
ATOM 1655 N N . ALA A 1 220 ? -24.379 11.478 37.732 1.00 75.06 220 ALA A N 1
ATOM 1656 C CA . ALA A 1 220 ? -23.272 11.445 38.678 1.00 75.06 220 ALA A CA 1
ATOM 1657 C C . ALA A 1 220 ? -22.290 12.612 38.457 1.00 75.06 220 ALA A C 1
ATOM 1659 O O . ALA A 1 220 ? -21.102 12.392 38.220 1.00 75.06 220 ALA A O 1
ATOM 1660 N N . ASP A 1 221 ? -22.771 13.854 38.610 1.00 68.75 221 ASP A N 1
ATOM 1661 C CA . ASP A 1 221 ? -21.959 15.085 38.490 1.00 68.75 221 ASP A CA 1
ATOM 1662 C C . ASP A 1 221 ? -20.706 15.081 39.389 1.00 68.75 221 ASP A C 1
ATOM 1664 O O . ASP A 1 221 ? -19.703 15.716 39.077 1.00 68.75 221 ASP A O 1
ATOM 1668 N N . LYS A 1 222 ? -20.730 14.337 40.505 1.00 68.00 222 LYS A N 1
ATOM 1669 C CA . LYS A 1 222 ? -19.617 14.275 41.469 1.00 68.00 222 LYS A CA 1
ATOM 1670 C C . LYS A 1 222 ? -18.423 13.413 41.030 1.00 68.00 222 LYS A C 1
ATOM 1672 O O . LYS A 1 222 ? -17.403 13.463 41.706 1.00 68.00 222 LYS A O 1
ATOM 1677 N N . LEU A 1 223 ? -18.543 12.602 39.974 1.00 70.62 223 LEU A N 1
ATOM 1678 C CA . LEU A 1 223 ? -17.516 11.616 39.585 1.00 70.62 223 LEU A CA 1
ATOM 1679 C C . LEU A 1 223 ? -16.621 12.047 38.413 1.00 70.62 223 LEU A C 1
ATOM 1681 O O . LEU A 1 223 ? -15.811 11.238 37.973 1.00 70.62 223 LEU A O 1
ATOM 1685 N N . GLU A 1 224 ? -16.771 13.270 37.891 1.00 77.00 224 GLU A N 1
ATOM 1686 C CA . GLU A 1 224 ? -16.091 13.728 36.663 1.00 77.00 224 GLU A CA 1
ATOM 1687 C C . GLU A 1 224 ? -16.019 12.633 35.570 1.00 77.00 224 GLU A C 1
ATOM 1689 O O . GLU A 1 224 ? -14.933 12.248 35.132 1.00 77.00 224 GLU A O 1
ATOM 1694 N N . PRO A 1 225 ? -17.159 12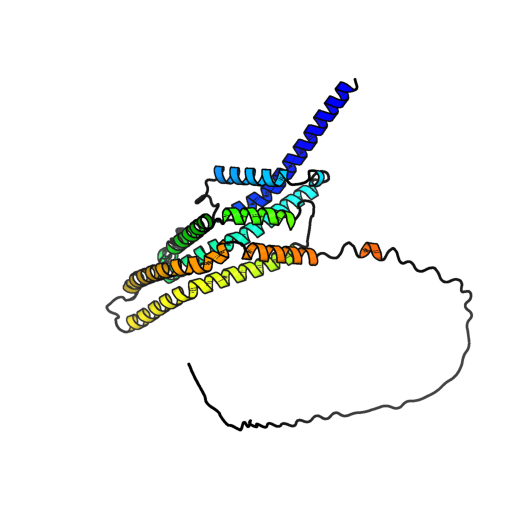.071 35.125 1.00 72.94 225 PRO A N 1
ATOM 1695 C CA . PRO A 1 225 ? -17.187 10.845 34.321 1.00 72.94 225 PRO A CA 1
ATOM 1696 C C . PRO A 1 225 ? -16.384 10.904 33.016 1.00 72.94 225 PRO A C 1
ATOM 1698 O O . PRO A 1 225 ? -15.970 9.862 32.516 1.00 72.94 225 PRO A O 1
ATOM 1701 N N . ASN A 1 226 ? -16.099 12.098 32.491 1.00 71.88 226 ASN A N 1
ATOM 1702 C CA . ASN A 1 226 ? -15.225 12.276 31.332 1.00 71.88 226 ASN A CA 1
ATOM 1703 C C . ASN A 1 226 ? -13.767 11.842 31.603 1.00 71.88 226 ASN A C 1
ATOM 1705 O O . ASN A 1 226 ? -13.135 11.255 30.728 1.00 71.88 226 ASN A O 1
ATOM 1709 N N . ASN A 1 227 ? -13.256 12.041 32.826 1.00 76.94 227 ASN A N 1
ATOM 1710 C CA . ASN A 1 227 ? -11.917 11.591 33.231 1.00 76.94 227 ASN A CA 1
ATOM 1711 C C . ASN A 1 227 ? -11.837 10.058 33.354 1.00 76.94 227 ASN A C 1
ATOM 1713 O O . ASN A 1 227 ? -10.790 9.469 33.093 1.00 76.94 227 ASN A O 1
ATOM 1717 N N . LEU A 1 228 ? -12.947 9.397 33.704 1.00 80.62 228 LEU A N 1
ATOM 1718 C CA . LEU A 1 228 ? -13.042 7.931 33.744 1.00 80.62 228 LEU A CA 1
ATOM 1719 C C . LEU A 1 228 ? -13.320 7.304 32.368 1.00 80.62 228 LEU A C 1
ATOM 1721 O O . LEU A 1 228 ? -12.951 6.151 32.137 1.00 80.62 228 LEU A O 1
ATOM 1725 N N . ALA A 1 229 ? -13.947 8.042 31.450 1.00 80.56 229 ALA A N 1
ATOM 1726 C CA . ALA A 1 229 ? -14.307 7.545 30.126 1.00 80.56 229 ALA A CA 1
ATOM 1727 C C . ALA A 1 229 ? -13.074 7.181 29.287 1.00 80.56 229 ALA A C 1
ATOM 1729 O O . ALA A 1 229 ? -13.076 6.153 28.611 1.00 80.56 229 ALA A O 1
ATOM 1730 N N . GLN A 1 230 ? -12.004 7.977 29.351 1.00 81.50 230 GLN A N 1
ATOM 1731 C CA . GLN A 1 230 ? -10.811 7.770 28.526 1.00 81.50 230 GLN A CA 1
ATOM 1732 C C . GLN A 1 230 ? -10.056 6.459 28.858 1.00 81.50 230 GLN A C 1
ATOM 1734 O O . GLN A 1 230 ? -9.806 5.686 27.930 1.00 81.50 230 GLN A O 1
ATOM 1739 N N . PRO A 1 231 ? -9.755 6.115 30.130 1.00 84.12 231 PRO A N 1
ATOM 1740 C CA . PRO A 1 231 ? -9.185 4.807 30.471 1.00 84.12 231 PRO A CA 1
ATOM 1741 C C . PRO A 1 231 ? -10.072 3.622 30.063 1.00 84.12 231 PRO A C 1
ATOM 1743 O O . PRO A 1 231 ? -9.569 2.615 29.562 1.00 84.12 231 PRO A O 1
ATOM 1746 N N . VAL A 1 232 ? -11.394 3.739 30.241 1.00 85.81 232 VAL A N 1
ATOM 1747 C CA . VAL A 1 232 ? -12.345 2.673 29.882 1.00 85.81 232 VAL A CA 1
ATOM 1748 C C . VAL A 1 232 ? -12.407 2.477 28.369 1.00 85.81 232 VAL A C 1
ATOM 1750 O O . VAL A 1 232 ? -12.327 1.344 27.897 1.00 85.81 232 VAL A O 1
ATOM 1753 N N . LYS A 1 233 ? -12.473 3.565 27.596 1.00 85.25 233 LYS A N 1
ATOM 1754 C CA . LYS A 1 233 ? -12.378 3.518 26.132 1.00 85.25 233 LYS A CA 1
ATOM 1755 C C . LYS A 1 233 ? -11.083 2.874 25.667 1.00 85.25 233 LYS A C 1
ATOM 1757 O O . LYS A 1 233 ? -11.131 2.041 24.770 1.00 85.25 233 LYS A O 1
ATOM 1762 N N . GLY A 1 234 ? -9.956 3.211 26.293 1.00 83.56 234 GLY A N 1
ATOM 1763 C CA . GLY A 1 234 ? -8.671 2.594 25.978 1.00 83.56 234 GLY A CA 1
ATOM 1764 C C . GLY A 1 234 ? -8.680 1.079 26.201 1.00 83.56 234 GLY A C 1
ATOM 1765 O O . GLY A 1 234 ? -8.274 0.319 25.325 1.00 83.56 234 GLY A O 1
ATOM 1766 N N . ALA A 1 235 ? -9.228 0.613 27.328 1.00 85.94 235 ALA A N 1
ATOM 1767 C CA . ALA A 1 235 ? -9.364 -0.820 27.598 1.00 85.94 235 ALA A CA 1
ATOM 1768 C C . ALA A 1 235 ? -10.267 -1.529 26.568 1.00 85.94 235 ALA A C 1
ATOM 1770 O O . ALA A 1 235 ? -9.918 -2.599 26.067 1.00 85.94 235 ALA A O 1
ATOM 1771 N N . VAL A 1 236 ? -11.400 -0.915 26.208 1.00 86.50 236 VAL A N 1
ATOM 1772 C CA . VAL A 1 236 ? -12.315 -1.440 25.179 1.00 86.50 236 VAL A CA 1
ATOM 1773 C C . VAL A 1 236 ? -11.654 -1.448 23.799 1.00 86.50 236 VAL A C 1
ATOM 1775 O O . VAL A 1 236 ? -11.810 -2.421 23.066 1.00 86.50 236 VAL A O 1
ATOM 1778 N N . ALA A 1 237 ? -10.879 -0.419 23.453 1.00 85.31 237 ALA A N 1
ATOM 1779 C CA . ALA A 1 237 ? -10.143 -0.346 22.195 1.00 85.31 237 ALA A CA 1
ATOM 1780 C C . ALA A 1 237 ? -9.090 -1.460 22.087 1.00 85.31 237 ALA A C 1
ATOM 1782 O O . ALA A 1 237 ? -8.992 -2.096 21.043 1.00 85.31 237 ALA A O 1
ATOM 1783 N N . ILE A 1 238 ? -8.365 -1.767 23.169 1.00 84.75 238 ILE A N 1
ATOM 1784 C CA . ILE A 1 238 ? -7.398 -2.879 23.211 1.00 84.75 238 ILE A CA 1
ATOM 1785 C C . ILE A 1 238 ? -8.103 -4.245 23.107 1.00 84.75 238 ILE A C 1
ATOM 1787 O O . ILE A 1 238 ? -7.639 -5.146 22.400 1.00 84.75 238 ILE A O 1
ATOM 1791 N N . ALA A 1 239 ? -9.248 -4.413 23.774 1.00 85.75 239 ALA A N 1
ATOM 1792 C CA . ALA A 1 239 ? -10.054 -5.627 23.643 1.00 85.75 239 ALA A CA 1
ATOM 1793 C C . ALA A 1 239 ? -10.577 -5.799 22.204 1.00 85.75 239 ALA A C 1
ATOM 1795 O O . ALA A 1 239 ? -10.493 -6.888 21.633 1.00 85.75 239 ALA A O 1
ATOM 1796 N N . MET A 1 240 ? -11.046 -4.708 21.591 1.00 82.56 240 MET A N 1
ATOM 1797 C CA . MET A 1 240 ? -11.479 -4.684 20.196 1.00 82.56 240 MET A CA 1
ATOM 1798 C C . MET A 1 240 ? -10.338 -4.968 19.239 1.00 82.56 240 MET A C 1
ATOM 1800 O O . MET A 1 240 ? -10.517 -5.758 18.326 1.00 82.56 240 MET A O 1
ATOM 1804 N N . LEU A 1 241 ? -9.161 -4.396 19.473 1.00 82.88 241 LEU A N 1
ATOM 1805 C CA . LEU A 1 241 ? -7.957 -4.673 18.704 1.00 82.88 241 LEU A CA 1
ATOM 1806 C C . LEU A 1 241 ? -7.635 -6.170 18.692 1.00 82.88 241 LEU A C 1
ATOM 1808 O O . LEU A 1 241 ? -7.363 -6.727 17.633 1.00 82.88 241 LEU A O 1
ATOM 1812 N N . SER A 1 242 ? -7.735 -6.838 19.842 1.00 83.75 242 SER A N 1
ATOM 1813 C CA . SER A 1 242 ? -7.486 -8.283 19.949 1.00 83.75 242 SER A CA 1
ATOM 1814 C C . SER A 1 242 ? -8.435 -9.101 19.059 1.00 83.75 242 SER A C 1
ATOM 1816 O O . SER A 1 242 ? -8.005 -10.028 18.373 1.00 83.75 242 SER A O 1
ATOM 1818 N N . LEU A 1 243 ? -9.717 -8.722 19.008 1.00 81.12 243 LEU A N 1
ATOM 1819 C CA . LEU A 1 243 ? -10.704 -9.294 18.082 1.00 81.12 243 LEU A CA 1
ATOM 1820 C C . LEU A 1 243 ? -10.415 -8.915 16.624 1.00 81.12 243 LEU A C 1
ATOM 1822 O O . LEU A 1 243 ? -10.532 -9.750 15.726 1.00 81.12 243 LEU A O 1
ATOM 1826 N N . LEU A 1 244 ? -10.021 -7.664 16.392 1.00 79.00 244 LEU A N 1
ATOM 1827 C CA . LEU A 1 244 ? -9.778 -7.120 15.066 1.00 79.00 244 LEU A CA 1
ATOM 1828 C C . LEU A 1 244 ? -8.609 -7.825 14.395 1.00 79.00 244 LEU A C 1
ATOM 1830 O O . LEU A 1 244 ? -8.703 -8.103 13.213 1.00 79.00 244 LEU A O 1
ATOM 1834 N N . VAL A 1 245 ? -7.552 -8.178 15.131 1.00 77.06 245 VAL A N 1
ATOM 1835 C CA . VAL A 1 245 ? -6.424 -8.954 14.596 1.00 77.06 245 VAL A CA 1
ATOM 1836 C C . VAL A 1 245 ? -6.897 -10.313 14.070 1.00 77.06 245 VAL A C 1
ATOM 1838 O O . VAL A 1 245 ? -6.528 -10.695 12.961 1.00 77.06 245 VAL A O 1
ATOM 1841 N N . ALA A 1 246 ? -7.759 -11.021 14.806 1.00 77.25 246 ALA A N 1
ATOM 1842 C CA . ALA A 1 246 ? -8.296 -12.308 14.357 1.00 77.25 246 ALA A CA 1
ATOM 1843 C C . ALA A 1 246 ? -9.143 -12.168 13.078 1.00 77.25 246 ALA A C 1
ATOM 1845 O O . ALA A 1 246 ? -8.957 -12.919 12.122 1.00 77.25 246 ALA A O 1
ATOM 1846 N N . VAL A 1 247 ? -10.027 -11.165 13.035 1.00 74.69 247 VAL A N 1
ATOM 1847 C CA . VAL A 1 247 ? -10.866 -10.869 11.860 1.00 74.69 247 VAL A CA 1
ATOM 1848 C C . VAL A 1 247 ? -10.029 -10.360 10.683 1.00 74.69 247 VAL A C 1
ATOM 1850 O O . VAL A 1 247 ? -10.305 -10.689 9.531 1.00 74.69 247 VAL A O 1
ATOM 1853 N N . PHE A 1 248 ? -8.988 -9.579 10.963 1.00 69.81 248 PHE A N 1
ATOM 1854 C CA . PHE A 1 248 ? -8.081 -9.018 9.974 1.00 69.81 248 PHE A CA 1
ATOM 1855 C C . PHE A 1 248 ? -7.383 -10.133 9.210 1.00 69.81 248 PHE A C 1
ATOM 1857 O O . PHE A 1 248 ? -7.445 -10.141 7.990 1.00 69.81 248 PHE A O 1
ATOM 1864 N N . PHE A 1 249 ? -6.794 -11.121 9.887 1.00 70.62 249 PHE A N 1
ATOM 1865 C CA . PHE A 1 249 ? -6.143 -12.231 9.187 1.00 70.62 249 PHE A CA 1
ATOM 1866 C C . PHE A 1 249 ? -7.106 -13.027 8.298 1.00 70.62 249 PHE A C 1
ATOM 1868 O O . PHE A 1 249 ? -6.710 -13.428 7.204 1.00 70.62 249 PHE A O 1
ATOM 1875 N N . ASP A 1 250 ? -8.361 -13.211 8.712 1.00 74.56 250 ASP A N 1
ATOM 1876 C CA . ASP A 1 250 ? -9.359 -13.925 7.909 1.00 74.56 250 ASP A CA 1
ATOM 1877 C C . ASP A 1 250 ? -9.770 -13.127 6.656 1.00 74.56 250 ASP A C 1
ATOM 1879 O O . ASP A 1 250 ? -9.756 -13.644 5.538 1.00 74.56 250 ASP A O 1
ATOM 1883 N N . GLN A 1 251 ? -10.029 -11.826 6.814 1.00 69.31 251 GLN A N 1
ATOM 1884 C CA . GLN A 1 251 ? -10.476 -10.949 5.723 1.00 69.31 251 GLN A CA 1
ATOM 1885 C C . GLN A 1 251 ? -9.351 -10.499 4.789 1.00 69.31 251 GLN A C 1
ATOM 1887 O O . GLN A 1 251 ? -9.568 -10.245 3.602 1.00 69.31 251 GLN A O 1
ATOM 1892 N N . VAL A 1 252 ? -8.138 -10.372 5.318 1.00 65.75 252 VAL A N 1
ATOM 1893 C CA . VAL A 1 252 ? -6.998 -9.792 4.608 1.00 65.75 252 VAL A CA 1
ATOM 1894 C C . VAL A 1 252 ? -6.145 -10.870 3.952 1.00 65.75 252 VAL A C 1
ATOM 1896 O O . VAL A 1 252 ? -5.474 -10.576 2.971 1.00 65.75 252 VAL A O 1
ATOM 1899 N N . ARG A 1 253 ? -6.247 -12.143 4.354 1.00 69.06 253 ARG A N 1
ATOM 1900 C CA . ARG A 1 253 ? -5.595 -13.259 3.648 1.00 69.06 253 ARG A CA 1
ATOM 1901 C C . ARG A 1 253 ? -5.964 -13.334 2.152 1.00 69.06 253 ARG A C 1
ATOM 1903 O O . ARG A 1 253 ? -5.042 -13.439 1.342 1.00 69.06 253 ARG A O 1
ATOM 1910 N N . PRO A 1 254 ? -7.241 -13.207 1.735 1.00 65.94 254 PRO A N 1
ATOM 1911 C CA . PRO A 1 254 ? -7.598 -13.100 0.319 1.00 65.94 254 PRO A CA 1
ATOM 1912 C C . PRO A 1 254 ? -7.035 -11.842 -0.357 1.00 65.94 254 PRO A C 1
ATOM 1914 O O . PRO A 1 254 ? -6.555 -11.921 -1.486 1.00 65.94 254 PRO A O 1
ATOM 1917 N N . ALA A 1 255 ? -7.052 -10.691 0.324 1.00 62.25 255 ALA A N 1
ATOM 1918 C CA . ALA A 1 255 ? -6.586 -9.418 -0.233 1.00 62.25 255 ALA A CA 1
ATOM 1919 C C . ALA A 1 255 ? -5.053 -9.361 -0.395 1.00 62.25 255 ALA A C 1
ATOM 1921 O O . ALA A 1 255 ? -4.551 -8.876 -1.407 1.00 62.25 255 ALA A O 1
ATOM 1922 N N . LEU A 1 256 ? -4.312 -9.926 0.561 1.00 59.84 256 LEU A N 1
ATOM 1923 C CA . LEU A 1 256 ? -2.854 -10.063 0.536 1.00 59.84 256 LEU A CA 1
ATOM 1924 C C . LEU A 1 256 ? -2.376 -11.087 -0.483 1.00 59.84 256 LEU A C 1
ATOM 1926 O O . LEU A 1 256 ? -1.250 -10.981 -0.955 1.00 59.84 256 LEU A O 1
ATOM 1930 N N . SER A 1 257 ? -3.225 -12.052 -0.850 1.00 58.97 257 SER A N 1
ATOM 1931 C CA . SER A 1 257 ? -2.875 -13.029 -1.880 1.00 58.97 257 SER A CA 1
ATOM 1932 C C . SER A 1 257 ? -2.747 -12.417 -3.282 1.00 58.97 257 SER A C 1
ATOM 1934 O O . SER A 1 257 ? -2.420 -13.140 -4.216 1.00 58.97 257 SER A O 1
ATOM 1936 N N . LEU A 1 258 ? -3.033 -11.113 -3.455 1.00 61.28 258 LEU A N 1
ATOM 1937 C CA . LEU A 1 258 ? -2.958 -10.335 -4.705 1.00 61.28 258 LEU A CA 1
ATOM 1938 C C . LEU A 1 258 ? -3.650 -10.972 -5.933 1.00 61.28 258 LEU A C 1
ATOM 1940 O O . LEU A 1 258 ? -3.677 -10.364 -6.998 1.00 61.28 258 LEU A O 1
ATOM 1944 N N . HIS A 1 259 ? -4.280 -12.143 -5.806 1.00 63.50 259 HIS A N 1
ATOM 1945 C CA . HIS A 1 259 ? -4.968 -12.861 -6.873 1.00 63.50 259 HIS A CA 1
ATOM 1946 C C . HIS A 1 259 ? -6.192 -12.094 -7.360 1.00 63.50 259 HIS A C 1
ATOM 1948 O O . HIS A 1 259 ? -6.528 -12.123 -8.542 1.00 63.50 259 HIS A O 1
ATOM 1954 N N . THR A 1 260 ? -6.867 -11.398 -6.449 1.00 66.00 260 THR A N 1
ATOM 1955 C CA . THR A 1 260 ? -7.978 -10.514 -6.799 1.00 66.00 260 THR A CA 1
ATOM 1956 C C . THR A 1 260 ? -7.466 -9.319 -7.594 1.00 66.00 260 THR A C 1
ATOM 1958 O O . THR A 1 260 ? -8.040 -8.972 -8.620 1.00 66.00 260 THR A O 1
ATOM 1961 N N . LEU A 1 261 ? -6.331 -8.753 -7.176 1.00 68.06 261 LEU A N 1
ATOM 1962 C CA . LEU A 1 261 ? -5.725 -7.595 -7.819 1.00 68.06 261 LEU A CA 1
ATOM 1963 C C . LEU A 1 261 ? -5.180 -7.935 -9.212 1.00 68.06 261 LEU A C 1
ATOM 1965 O O . LEU A 1 261 ? -5.379 -7.158 -10.139 1.00 68.06 261 LEU A O 1
ATOM 1969 N N . SER A 1 262 ? -4.570 -9.109 -9.409 1.00 66.88 262 SER A N 1
ATOM 1970 C CA . SER A 1 262 ? -4.108 -9.524 -10.740 1.00 66.88 262 SER A CA 1
ATOM 1971 C C . SER A 1 262 ? -5.262 -9.724 -11.722 1.00 66.88 262 SER A C 1
ATOM 1973 O O . SER A 1 262 ? -5.160 -9.306 -12.873 1.00 66.88 262 SER A O 1
ATOM 1975 N N . ARG A 1 263 ? -6.390 -10.292 -11.275 1.00 70.56 263 ARG A N 1
ATOM 1976 C CA . ARG A 1 263 ? -7.598 -10.437 -12.105 1.00 70.56 263 ARG A CA 1
ATOM 1977 C C . ARG A 1 263 ? -8.228 -9.094 -12.441 1.00 70.56 263 ARG A C 1
ATOM 1979 O O . ARG A 1 263 ? -8.593 -8.877 -13.592 1.00 70.56 263 ARG A O 1
ATOM 1986 N N . GLU A 1 264 ? -8.348 -8.210 -11.455 1.00 72.75 264 GLU A N 1
ATOM 1987 C CA . GLU A 1 264 ? -8.875 -6.862 -11.662 1.00 72.75 264 GLU A CA 1
ATOM 1988 C C . GLU A 1 264 ? -8.007 -6.102 -12.664 1.00 72.75 264 GLU A C 1
ATOM 1990 O O . GLU A 1 264 ? -8.537 -5.596 -13.647 1.00 72.75 264 GLU A O 1
ATOM 1995 N N . MET A 1 265 ? -6.683 -6.104 -12.484 1.00 70.75 265 MET A N 1
ATOM 1996 C CA . MET A 1 265 ? -5.757 -5.424 -13.391 1.00 70.75 265 MET A CA 1
ATOM 1997 C C . MET A 1 265 ? -5.743 -6.049 -14.793 1.00 70.75 265 MET A C 1
ATOM 1999 O O . MET A 1 265 ? -5.693 -5.306 -15.769 1.00 70.75 265 MET A O 1
ATOM 2003 N N . ALA A 1 266 ? -5.885 -7.373 -14.924 1.00 73.31 266 ALA A N 1
ATOM 2004 C CA . ALA A 1 266 ? -6.019 -8.036 -16.224 1.00 73.31 266 ALA A CA 1
ATOM 2005 C C . ALA A 1 266 ? -7.291 -7.602 -16.971 1.00 73.31 266 ALA A C 1
ATOM 2007 O O . ALA A 1 266 ? -7.235 -7.253 -18.150 1.00 73.31 266 ALA A O 1
ATOM 2008 N N . GLN A 1 267 ? -8.435 -7.571 -16.281 1.00 76.69 267 GLN A N 1
ATOM 2009 C CA . GLN A 1 267 ? -9.700 -7.087 -16.849 1.00 76.69 267 GLN A CA 1
ATOM 2010 C C . GLN A 1 267 ? -9.614 -5.611 -17.233 1.00 76.69 267 GLN A C 1
ATOM 2012 O O . GLN A 1 267 ? -10.201 -5.166 -18.218 1.00 76.69 267 GLN A O 1
ATOM 2017 N N . TRP A 1 268 ? -8.900 -4.831 -16.429 1.00 66.50 268 TRP A N 1
ATOM 2018 C CA . TRP A 1 268 ? -8.705 -3.412 -16.657 1.00 66.50 268 TRP A CA 1
ATOM 2019 C C . TRP A 1 268 ? -7.803 -3.146 -17.865 1.00 66.50 268 TRP A C 1
ATOM 2021 O O . TRP A 1 268 ? -8.135 -2.315 -18.708 1.00 66.50 268 TRP A O 1
ATOM 2031 N N . ALA A 1 269 ? -6.726 -3.919 -18.007 1.00 70.38 269 ALA A N 1
ATOM 2032 C CA . ALA A 1 269 ? -5.873 -3.912 -19.186 1.00 70.38 269 ALA A CA 1
ATOM 2033 C C . ALA A 1 269 ? -6.644 -4.301 -20.456 1.00 70.38 269 ALA A C 1
ATOM 2035 O O . ALA A 1 269 ? -6.509 -3.626 -21.471 1.00 70.38 269 ALA A O 1
ATOM 2036 N N . GLN A 1 270 ? -7.501 -5.326 -20.391 1.00 73.25 270 GLN A N 1
ATOM 2037 C CA . GLN A 1 270 ? -8.362 -5.722 -21.514 1.00 73.25 270 GLN A CA 1
ATOM 2038 C C . GLN A 1 270 ? -9.316 -4.594 -21.924 1.00 73.25 270 GLN A C 1
ATOM 2040 O O . GLN A 1 270 ? -9.349 -4.219 -23.089 1.00 73.25 270 GLN A O 1
ATOM 2045 N N . ARG A 1 271 ? -10.002 -3.957 -20.965 1.00 70.50 271 ARG A N 1
ATOM 2046 C CA . ARG A 1 271 ? -10.868 -2.798 -21.252 1.00 70.50 271 ARG A CA 1
ATOM 2047 C C . ARG A 1 271 ? -10.108 -1.623 -21.862 1.00 70.50 271 ARG A C 1
ATOM 2049 O O . ARG A 1 271 ? -10.628 -0.945 -22.743 1.00 70.50 271 ARG A O 1
ATOM 2056 N N . ALA A 1 272 ? -8.888 -1.378 -21.393 1.00 64.19 272 ALA A N 1
ATOM 2057 C CA . ALA A 1 272 ? -8.027 -0.333 -21.927 1.00 64.19 272 ALA A CA 1
ATOM 2058 C C . ALA A 1 272 ? -7.583 -0.618 -23.374 1.00 64.19 272 ALA A C 1
ATOM 2060 O O . ALA A 1 272 ? -7.423 0.322 -24.153 1.00 64.19 272 ALA A O 1
ATOM 2061 N N . GLN A 1 273 ? -7.415 -1.893 -23.734 1.00 65.00 273 GLN A N 1
ATOM 2062 C CA . GLN A 1 273 ? -7.125 -2.339 -25.100 1.00 65.00 273 GLN A CA 1
ATOM 2063 C C . GLN A 1 273 ? -8.375 -2.268 -25.996 1.00 65.00 273 GLN A C 1
ATOM 2065 O O . GLN A 1 273 ? -8.290 -1.771 -27.116 1.00 65.00 273 GLN A O 1
ATOM 2070 N N . ASP A 1 274 ? -9.547 -2.667 -25.491 1.00 64.12 274 ASP A N 1
ATOM 2071 C CA . ASP A 1 274 ? -10.825 -2.619 -26.222 1.00 64.12 274 ASP A CA 1
ATOM 2072 C C . ASP A 1 2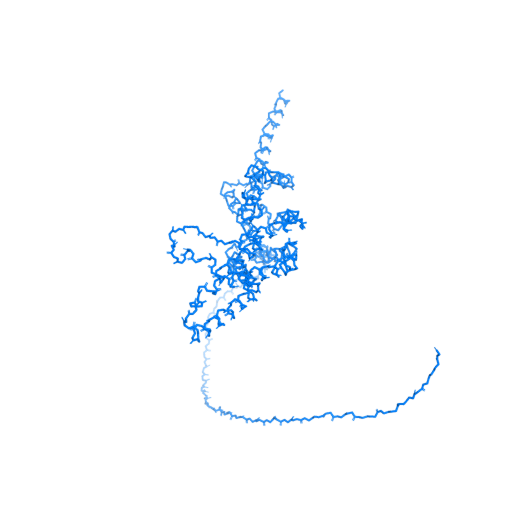74 ? -11.304 -1.183 -26.503 1.00 64.12 274 ASP A C 1
ATOM 2074 O O . ASP A 1 274 ? -11.959 -0.920 -27.511 1.00 64.12 274 ASP A O 1
ATOM 2078 N N . ALA A 1 275 ? -10.969 -0.236 -25.621 1.00 59.16 275 ALA A N 1
ATOM 2079 C CA . ALA A 1 275 ? -11.277 1.184 -25.788 1.00 59.16 275 ALA A CA 1
ATOM 2080 C C . ALA A 1 275 ? -10.394 1.885 -26.839 1.00 59.16 275 ALA A C 1
ATOM 2082 O O . ALA A 1 275 ? -10.630 3.057 -27.148 1.00 59.16 275 ALA A O 1
ATOM 2083 N N . GLN A 1 276 ? -9.379 1.211 -27.397 1.00 56.16 276 GLN A N 1
ATOM 2084 C CA . GLN A 1 276 ? -8.618 1.773 -28.508 1.00 56.16 276 GLN A CA 1
ATOM 2085 C C . GLN A 1 276 ? -9.495 1.797 -29.767 1.00 56.16 276 GLN A C 1
ATOM 2087 O O . GLN A 1 276 ? -10.014 0.755 -30.177 1.00 56.16 276 GLN A O 1
ATOM 2092 N N . PRO A 1 277 ? -9.655 2.958 -30.430 1.00 47.88 277 PRO A N 1
ATOM 2093 C CA . PRO A 1 277 ? -10.291 2.982 -31.734 1.00 47.88 277 PRO A CA 1
ATOM 2094 C C . PRO A 1 277 ? -9.477 2.078 -32.663 1.00 47.88 277 PRO A C 1
ATOM 2096 O O . PRO A 1 277 ? -8.260 2.208 -32.760 1.00 47.88 277 PRO A O 1
ATOM 2099 N N . MET A 1 278 ? -10.153 1.121 -33.297 1.00 46.25 278 MET A N 1
ATOM 2100 C CA . MET A 1 278 ? -9.566 0.174 -34.240 1.00 46.25 278 MET A CA 1
ATOM 2101 C C . MET A 1 278 ? -8.822 0.926 -35.358 1.00 46.25 278 MET A C 1
ATOM 2103 O O . MET A 1 278 ? -9.410 1.241 -36.394 1.00 46.25 278 MET A O 1
ATOM 2107 N N . ASP A 1 279 ? -7.511 1.134 -35.205 1.00 49.34 279 ASP A N 1
ATOM 2108 C CA . ASP A 1 279 ? -6.619 1.688 -36.243 1.00 49.34 279 ASP A CA 1
ATOM 2109 C C . ASP A 1 279 ? -6.598 0.825 -37.530 1.00 49.34 279 ASP A C 1
ATOM 2111 O O . ASP A 1 279 ? -6.030 1.202 -38.554 1.00 49.34 279 ASP A O 1
ATOM 2115 N N . GLY A 1 280 ? -7.273 -0.332 -37.527 1.00 45.12 280 GLY A N 1
ATOM 2116 C CA . GLY A 1 280 ? -7.480 -1.195 -38.689 1.00 45.12 280 GLY A CA 1
ATOM 2117 C C . GLY A 1 280 ? -8.700 -0.876 -39.568 1.00 45.12 280 GLY A C 1
ATOM 2118 O O . GLY A 1 280 ? -8.795 -1.427 -40.668 1.00 45.12 280 GLY A O 1
ATOM 2119 N N . ALA A 1 281 ? -9.637 -0.015 -39.150 1.00 41.34 281 ALA A N 1
ATOM 2120 C CA . ALA A 1 281 ? -10.832 0.284 -39.956 1.00 41.34 281 ALA A CA 1
ATOM 2121 C C . ALA A 1 281 ? -10.532 1.233 -41.136 1.00 41.34 281 ALA A C 1
ATOM 2123 O O . ALA A 1 281 ? -11.074 1.058 -42.228 1.00 41.34 281 ALA A O 1
ATOM 2124 N N . ALA A 1 282 ? -9.574 2.152 -40.975 1.00 44.06 282 ALA A N 1
ATOM 2125 C CA . ALA A 1 282 ? -9.199 3.126 -42.006 1.00 44.06 282 ALA A CA 1
ATOM 2126 C C . ALA A 1 282 ? -8.466 2.511 -43.224 1.00 44.06 282 ALA A C 1
ATOM 2128 O O . ALA A 1 282 ? -8.350 3.146 -44.276 1.00 44.06 282 ALA A O 1
ATOM 2129 N N . GLY A 1 283 ? -7.978 1.268 -43.109 1.00 40.03 283 GLY A N 1
ATOM 2130 C CA . GLY A 1 283 ? -7.279 0.549 -44.181 1.00 40.03 283 GLY A CA 1
ATOM 2131 C C . GLY A 1 283 ? -8.170 -0.331 -45.067 1.00 40.03 283 GLY A C 1
ATOM 2132 O O . GLY A 1 283 ? -7.751 -0.704 -46.166 1.00 40.03 283 GLY A O 1
ATOM 2133 N N . ARG A 1 284 ? -9.393 -0.667 -44.628 1.00 43.25 284 ARG A N 1
ATOM 2134 C CA . ARG A 1 284 ? -10.323 -1.513 -45.405 1.00 43.25 284 ARG A CA 1
ATOM 2135 C C . ARG A 1 284 ? -11.233 -0.719 -46.340 1.00 43.25 284 ARG A C 1
ATOM 2137 O O . ARG A 1 284 ? -11.564 -1.229 -47.405 1.00 43.25 284 ARG A O 1
ATOM 2144 N N . GLU A 1 285 ? -11.551 0.534 -46.020 1.00 44.66 285 GLU A N 1
ATOM 2145 C CA . GLU A 1 285 ? -12.449 1.359 -46.847 1.00 44.66 285 GLU A CA 1
ATOM 2146 C C . GLU A 1 285 ? -11.788 1.933 -48.113 1.00 44.66 285 GLU A C 1
ATOM 2148 O O . GLU A 1 285 ? -12.476 2.270 -49.073 1.00 44.66 285 GLU A O 1
ATOM 2153 N N . ARG A 1 286 ? -10.449 1.964 -48.201 1.00 42.88 286 ARG A N 1
ATOM 2154 C CA . ARG A 1 286 ? -9.749 2.382 -49.436 1.00 42.88 286 ARG A CA 1
ATOM 2155 C C . ARG A 1 286 ? -9.694 1.309 -50.527 1.00 42.88 286 ARG A C 1
ATOM 2157 O O . ARG A 1 286 ? -9.156 1.579 -51.597 1.00 42.88 286 ARG A O 1
ATOM 2164 N N . ARG A 1 287 ? -10.218 0.101 -50.283 1.00 41.44 287 ARG A N 1
ATOM 2165 C CA . ARG A 1 287 ? -10.156 -1.017 -51.244 1.00 41.44 287 ARG A CA 1
ATOM 2166 C C . ARG A 1 287 ? -11.486 -1.339 -51.936 1.00 41.44 287 ARG A C 1
ATOM 2168 O O . ARG A 1 287 ? -11.545 -2.299 -52.697 1.00 41.44 287 ARG A O 1
ATOM 2175 N N . SER A 1 288 ? -12.517 -0.521 -51.737 1.00 44.31 288 SER A N 1
ATOM 2176 C CA . SER A 1 288 ? -13.807 -0.635 -52.426 1.00 44.31 288 SER A CA 1
ATOM 2177 C C . SER A 1 288 ? -14.151 0.657 -53.169 1.00 44.31 288 SER A C 1
ATOM 2179 O O . SER A 1 288 ? -15.066 1.385 -52.796 1.00 44.31 288 SER A O 1
ATOM 2181 N N . THR A 1 289 ? -13.407 0.955 -54.234 1.00 43.62 289 THR A N 1
ATOM 2182 C CA . THR A 1 289 ? -13.895 1.858 -55.285 1.00 43.62 289 THR A CA 1
ATOM 2183 C C . THR A 1 289 ? -14.748 1.019 -56.246 1.00 43.62 289 THR A C 1
ATOM 2185 O O . THR A 1 289 ? -14.217 0.066 -56.819 1.00 43.62 289 THR A O 1
ATOM 2188 N N . PRO A 1 290 ? -16.053 1.291 -56.420 1.00 48.25 290 PRO A N 1
ATOM 2189 C CA . PRO A 1 290 ? -16.857 0.601 -57.427 1.00 48.25 290 PRO A CA 1
ATOM 2190 C C . PRO A 1 290 ? -16.487 1.106 -58.838 1.00 48.25 290 PRO A C 1
ATOM 2192 O O . PRO A 1 290 ? -16.072 2.261 -58.977 1.00 48.25 290 PRO A O 1
ATOM 2195 N N . PRO A 1 291 ? -16.605 0.280 -59.898 1.00 41.38 291 PRO A N 1
ATOM 2196 C CA . PRO A 1 291 ? -16.279 0.707 -61.254 1.00 41.38 291 PRO A CA 1
ATOM 2197 C C . PRO A 1 291 ? -17.284 1.755 -61.755 1.00 41.38 291 PRO A C 1
ATOM 2199 O O . PRO A 1 291 ? -18.478 1.691 -61.466 1.00 41.38 291 PRO A O 1
ATOM 2202 N N . ALA A 1 292 ? -16.764 2.732 -62.497 1.00 39.28 292 ALA A N 1
ATOM 2203 C CA . ALA A 1 292 ? -17.475 3.902 -63.006 1.00 39.28 292 ALA A CA 1
ATOM 2204 C C . ALA A 1 292 ? -18.709 3.558 -63.872 1.00 39.28 292 ALA A C 1
ATOM 2206 O O . ALA A 1 292 ? -18.619 2.666 -64.718 1.00 39.28 292 ALA A O 1
ATOM 2207 N N . PRO A 1 293 ? -19.826 4.306 -63.762 1.00 40.22 293 PRO A N 1
ATOM 2208 C CA . PRO A 1 293 ? -20.885 4.267 -64.761 1.00 40.22 293 PRO A CA 1
ATOM 2209 C C . PRO A 1 293 ? -20.558 5.188 -65.947 1.00 40.22 293 PRO A C 1
ATOM 2211 O O . PRO A 1 293 ? -20.139 6.336 -65.789 1.00 40.22 293 PRO A O 1
ATOM 2214 N N . ALA A 1 294 ? -20.756 4.653 -67.148 1.00 38.69 294 ALA A N 1
ATOM 2215 C CA . ALA A 1 294 ? -20.565 5.328 -68.421 1.00 38.69 294 ALA A CA 1
ATOM 2216 C C . ALA A 1 294 ? -21.667 6.367 -68.718 1.00 38.69 294 ALA A C 1
ATOM 2218 O O . ALA A 1 294 ? -22.846 6.117 -68.494 1.00 38.69 294 ALA A O 1
ATOM 2219 N N . SER A 1 295 ? -21.228 7.491 -69.298 1.00 35.22 295 SER A N 1
ATOM 2220 C CA . SER A 1 295 ? -21.924 8.405 -70.224 1.00 35.22 295 SER A CA 1
ATOM 2221 C C . SER A 1 295 ? -23.337 8.915 -69.895 1.00 35.22 295 SER A C 1
ATOM 2223 O O . SER A 1 295 ? -24.323 8.195 -70.011 1.00 35.22 295 SER A O 1
ATOM 2225 N N . ALA A 1 296 ? -23.441 10.236 -69.737 1.00 31.42 296 ALA A N 1
ATOM 2226 C CA . ALA A 1 296 ? -24.612 11.010 -70.145 1.00 31.42 296 ALA A CA 1
ATOM 2227 C C . ALA A 1 296 ? -24.156 12.173 -71.040 1.00 31.42 296 ALA A C 1
ATOM 2229 O O . ALA A 1 296 ? -23.111 12.769 -70.762 1.00 31.42 296 ALA A O 1
ATOM 2230 N N . PRO A 1 297 ? -24.941 12.545 -72.065 1.00 39.75 297 PRO A N 1
ATOM 2231 C CA . PRO A 1 297 ? -24.940 13.928 -72.505 1.00 39.75 297 PRO A CA 1
ATOM 2232 C C . PRO A 1 297 ? -26.340 14.557 -72.539 1.00 39.75 297 PRO A C 1
ATOM 2234 O O . PRO A 1 297 ? -27.350 13.914 -72.803 1.00 39.75 297 PRO A O 1
ATOM 2237 N N . SER A 1 298 ? -26.291 15.881 -72.394 1.00 30.77 298 SER A N 1
ATOM 2238 C CA . SER A 1 298 ? -27.226 16.900 -72.875 1.00 30.77 298 SER A CA 1
ATOM 2239 C C . SER A 1 298 ? -28.476 17.218 -72.056 1.00 30.77 298 SER A C 1
ATOM 2241 O O . SER A 1 298 ? -29.487 16.524 -72.061 1.00 30.77 298 SER A O 1
ATOM 2243 N N . ALA A 1 299 ? -28.409 18.410 -71.465 1.00 33.91 299 ALA A N 1
ATOM 2244 C CA . ALA A 1 299 ? -29.536 19.248 -71.104 1.00 33.91 299 ALA A CA 1
ATOM 2245 C C . ALA A 1 299 ? -30.364 19.647 -72.339 1.00 33.91 299 ALA A C 1
ATOM 2247 O O . ALA A 1 299 ? -29.802 19.927 -73.398 1.00 33.91 299 ALA A O 1
ATOM 2248 N N . ALA A 1 300 ? -31.680 19.763 -72.167 1.00 29.89 300 ALA A N 1
ATOM 2249 C CA . ALA A 1 300 ? -32.521 20.708 -72.895 1.00 29.89 300 ALA A CA 1
ATOM 2250 C C . ALA A 1 300 ? -33.835 20.914 -72.133 1.00 29.89 300 ALA A C 1
ATOM 2252 O O . ALA A 1 300 ? -34.383 20.005 -71.518 1.00 29.89 300 ALA A O 1
ATOM 2253 N N . ALA A 1 301 ? -34.278 22.161 -72.147 1.00 30.39 301 ALA A N 1
ATOM 2254 C CA . ALA A 1 301 ? -35.337 22.720 -71.339 1.00 30.39 301 ALA A CA 1
ATOM 2255 C C . ALA A 1 301 ? -36.747 22.529 -71.927 1.00 30.39 301 ALA A C 1
ATOM 2257 O O . ALA A 1 301 ? -36.923 22.298 -73.120 1.00 30.39 301 ALA A O 1
ATOM 2258 N N . SER A 1 302 ? -37.716 22.873 -71.072 1.00 28.48 302 SER A N 1
ATOM 2259 C CA . SER A 1 302 ? -38.935 23.648 -71.359 1.00 28.48 302 SER A CA 1
ATOM 2260 C C . SER A 1 302 ? -40.279 22.927 -71.522 1.00 28.48 302 SER A C 1
ATOM 2262 O O . SER A 1 302 ? -40.415 21.931 -72.224 1.00 28.48 302 SER A O 1
ATOM 2264 N N . SER A 1 303 ? -41.283 23.600 -70.936 1.00 28.39 303 SER A N 1
ATOM 2265 C CA . SER A 1 303 ? -42.742 23.480 -71.102 1.00 28.39 303 SER A CA 1
ATOM 2266 C C . SER A 1 303 ? -43.398 22.232 -70.491 1.00 28.39 303 SER A C 1
ATOM 2268 O O . SER A 1 303 ? -42.917 21.128 -70.658 1.00 28.39 303 SER A O 1
ATOM 2270 N N . GLY A 1 304 ? -44.503 22.302 -69.752 1.00 28.09 304 GLY A N 1
ATOM 2271 C CA . GLY A 1 304 ? -45.353 23.407 -69.334 1.00 28.09 304 GLY A CA 1
ATOM 2272 C C . GLY A 1 304 ? -46.610 22.861 -68.635 1.00 28.09 304 GLY A C 1
ATOM 2273 O O . GLY A 1 304 ? -46.858 21.663 -68.656 1.00 28.09 304 GLY A O 1
ATOM 2274 N N . VAL A 1 305 ? -47.415 23.792 -68.110 1.00 30.75 305 VAL A N 1
ATOM 2275 C CA . VAL A 1 305 ? -48.890 23.723 -68.012 1.00 30.75 305 VAL A CA 1
ATOM 2276 C C . VAL A 1 305 ? -49.537 22.813 -66.948 1.00 30.75 305 VAL A C 1
ATOM 2278 O O . VAL A 1 305 ? -49.359 21.605 -66.929 1.00 30.75 305 VAL A O 1
ATOM 2281 N N . GLY A 1 306 ? -50.454 23.428 -66.181 1.00 30.78 306 GLY A N 1
ATOM 2282 C CA . GLY A 1 306 ? -51.693 22.800 -65.686 1.00 30.78 306 GLY A CA 1
ATOM 2283 C C . GLY A 1 306 ? -51.674 22.402 -64.204 1.00 30.78 306 GLY A C 1
ATOM 2284 O O . GLY A 1 306 ? -51.181 21.341 -63.870 1.00 30.78 306 GLY A O 1
ATOM 2285 N N . ALA A 1 307 ? -52.050 23.264 -63.255 1.00 34.06 307 ALA A N 1
ATOM 2286 C CA . ALA A 1 307 ? -53.419 23.645 -62.864 1.00 34.06 307 ALA A CA 1
ATOM 2287 C C . ALA A 1 307 ? -54.009 22.796 -61.716 1.00 34.06 307 ALA A C 1
ATOM 2289 O O . ALA A 1 307 ? -54.195 21.602 -61.881 1.00 34.06 307 ALA A O 1
ATOM 2290 N N . SER A 1 308 ? -54.461 23.513 -60.665 1.00 31.36 308 SER A N 1
ATOM 2291 C CA . SER A 1 308 ? -55.651 23.236 -59.822 1.00 31.36 308 SER A CA 1
ATOM 2292 C C . SER A 1 308 ? -55.639 21.969 -58.931 1.00 31.36 308 SER A C 1
ATOM 2294 O O . SER A 1 308 ? -55.219 20.915 -59.364 1.00 31.36 308 SER A O 1
ATOM 2296 N N . ARG A 1 309 ? -56.167 21.915 -57.698 1.00 34.75 309 ARG A N 1
ATOM 2297 C CA . ARG A 1 309 ? -56.972 22.823 -56.857 1.00 34.75 309 ARG A CA 1
ATOM 2298 C C . ARG A 1 309 ? -57.189 22.120 -55.488 1.00 34.75 309 ARG A C 1
ATOM 2300 O O . ARG A 1 309 ? -57.432 20.922 -55.510 1.00 34.75 309 ARG A O 1
ATOM 2307 N N . VAL A 1 310 ? -57.191 22.890 -54.384 1.00 34.97 310 VAL A N 1
ATOM 2308 C CA . VAL A 1 310 ? -58.103 22.826 -53.194 1.00 34.97 310 VAL A CA 1
ATOM 2309 C C . VAL A 1 310 ? -58.105 21.531 -52.360 1.00 34.97 310 VAL A C 1
ATOM 2311 O O . VAL A 1 310 ? -58.470 20.466 -52.834 1.00 34.97 310 VAL A O 1
ATOM 2314 N N . ASP A 1 311 ? -57.525 21.579 -51.156 1.00 32.50 311 ASP A N 1
ATOM 2315 C CA . ASP A 1 311 ? -58.153 21.881 -49.843 1.00 32.50 311 ASP A CA 1
ATOM 2316 C C . ASP A 1 311 ? -59.038 20.751 -49.300 1.00 32.50 311 ASP A C 1
ATOM 2318 O O . ASP A 1 311 ? -59.950 20.282 -49.972 1.00 32.50 311 ASP A O 1
ATOM 2322 N N . VAL A 1 312 ? -58.813 20.389 -48.032 1.00 36.19 312 VAL A N 1
ATOM 2323 C CA . VAL A 1 312 ? -59.765 20.560 -46.914 1.00 36.19 312 VAL A CA 1
ATOM 2324 C C . VAL A 1 312 ? -59.183 19.857 -45.674 1.00 36.19 312 VAL A C 1
ATOM 2326 O O . VAL A 1 312 ? -58.883 18.667 -45.675 1.00 36.19 312 VAL A O 1
ATOM 2329 N N . ALA A 1 313 ? -58.991 20.645 -44.617 1.00 34.81 313 ALA A N 1
ATOM 2330 C CA . ALA A 1 313 ? -58.665 20.234 -43.247 1.00 34.81 313 ALA A CA 1
ATOM 2331 C C . ALA A 1 313 ? -59.981 19.929 -42.466 1.00 34.81 313 ALA A C 1
ATOM 2333 O O . ALA A 1 313 ? -61.027 19.853 -43.106 1.00 34.81 313 ALA A O 1
ATOM 2334 N N . PRO A 1 314 ? -60.079 19.961 -41.117 1.00 54.09 314 PRO A N 1
ATOM 2335 C CA . PRO A 1 314 ? -59.171 19.605 -40.011 1.00 54.09 314 PRO A CA 1
ATOM 2336 C C . PRO A 1 314 ? -59.904 18.794 -38.885 1.00 54.09 314 PRO A C 1
ATOM 2338 O O . PRO A 1 314 ? -61.070 18.440 -39.038 1.00 54.09 314 PRO A O 1
ATOM 2341 N N . ARG A 1 315 ? -59.247 18.676 -37.707 1.00 35.19 315 ARG A N 1
ATOM 2342 C CA . ARG A 1 315 ? -59.807 18.526 -36.329 1.00 35.19 315 ARG A CA 1
ATOM 2343 C C . ARG A 1 315 ? -60.321 17.145 -35.907 1.00 35.19 315 ARG A C 1
ATOM 2345 O O . ARG A 1 315 ? -60.847 16.406 -36.719 1.00 35.19 315 ARG A O 1
ATOM 2352 N N . ASP A 1 316 ? -60.337 16.744 -34.637 1.00 34.19 316 ASP A N 1
ATOM 2353 C CA . ASP A 1 316 ? -59.736 17.115 -33.338 1.00 34.19 316 ASP A CA 1
ATOM 2354 C C . ASP A 1 316 ? -60.213 16.011 -32.360 1.00 34.19 316 ASP A C 1
ATOM 2356 O O . ASP A 1 316 ? -61.233 15.368 -32.612 1.00 34.19 316 ASP A O 1
ATOM 2360 N N . GLY A 1 317 ? -59.558 15.875 -31.203 1.00 32.72 317 GLY A N 1
ATOM 2361 C CA . GLY A 1 317 ? -60.129 15.243 -29.998 1.00 32.72 317 GLY A CA 1
ATOM 2362 C C . GLY A 1 317 ? -59.628 13.816 -29.754 1.00 32.72 317 GLY A C 1
ATOM 2363 O O . GLY A 1 317 ? -60.021 12.885 -30.441 1.00 32.72 317 GLY A O 1
ATOM 2364 N N . ALA A 1 318 ? -58.647 13.577 -28.880 1.00 35.94 318 ALA A N 1
ATOM 2365 C CA . ALA A 1 318 ? -58.728 13.635 -27.414 1.00 35.94 318 ALA A CA 1
ATOM 2366 C C . ALA A 1 318 ? -59.888 12.803 -26.839 1.00 35.94 318 ALA A C 1
ATOM 2368 O O . ALA A 1 318 ? -61.040 13.091 -27.134 1.00 35.94 318 ALA A O 1
ATOM 2369 N N . VAL A 1 319 ? -59.572 11.829 -25.972 1.00 38.88 319 VAL A N 1
ATOM 2370 C CA . VAL A 1 319 ? -60.149 11.658 -24.620 1.00 38.88 319 VAL A CA 1
ATOM 2371 C C . VAL A 1 319 ? -59.583 10.391 -23.951 1.00 38.88 319 VAL A C 1
ATOM 2373 O O . VAL A 1 319 ? -59.524 9.310 -24.528 1.00 38.88 319 VAL A O 1
ATOM 2376 N N . LEU A 1 320 ? -59.155 10.600 -22.707 1.00 41.06 320 LEU A N 1
ATOM 2377 C CA . LEU A 1 320 ? -58.711 9.663 -21.672 1.00 41.06 320 LEU A CA 1
ATOM 2378 C C . LEU A 1 320 ? -59.867 8.800 -21.131 1.00 41.06 320 LEU A C 1
ATOM 2380 O O . LEU A 1 320 ? -60.985 9.311 -21.058 1.00 41.06 320 LE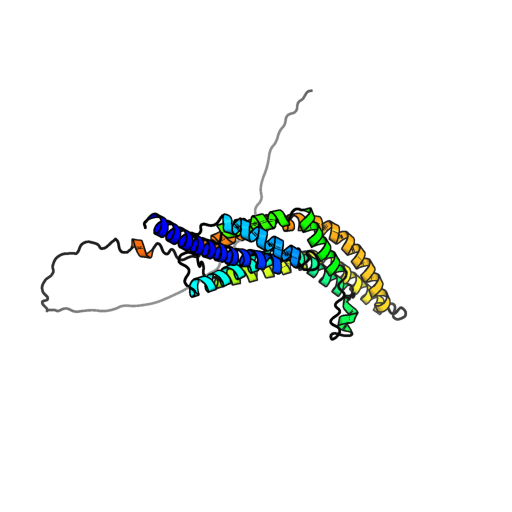U A O 1
ATOM 2384 N N . ARG A 1 321 ? -59.584 7.609 -20.570 1.00 35.59 321 ARG A N 1
ATOM 2385 C CA . ARG A 1 321 ? -60.065 7.240 -19.215 1.00 35.59 321 ARG A CA 1
ATOM 2386 C C . ARG A 1 321 ? -59.542 5.910 -18.652 1.00 35.59 321 ARG A C 1
ATOM 2388 O O . ARG A 1 321 ? -59.385 4.928 -19.367 1.00 35.59 321 ARG A O 1
ATOM 2395 N N . ASP A 1 322 ? -59.354 5.972 -17.334 1.00 35.81 322 ASP A N 1
ATOM 2396 C CA . ASP A 1 322 ? -59.069 4.964 -16.305 1.00 35.81 322 ASP A CA 1
ATOM 2397 C C . ASP A 1 322 ? -59.910 3.677 -16.312 1.00 35.81 322 ASP A C 1
ATOM 2399 O O . ASP A 1 322 ? -61.055 3.668 -16.763 1.00 35.81 322 ASP A O 1
ATOM 2403 N N . GLY A 1 323 ? -59.416 2.651 -15.600 1.00 31.41 323 GLY A N 1
ATOM 2404 C CA . GLY A 1 323 ? -60.286 1.653 -14.965 1.00 31.41 323 GLY A CA 1
ATOM 2405 C C . GLY A 1 323 ? -59.574 0.430 -14.373 1.00 31.41 323 GLY A C 1
ATOM 2406 O O . GLY A 1 323 ? -58.997 -0.363 -15.100 1.00 31.41 323 GLY A O 1
ATOM 2407 N N . ALA A 1 324 ? -59.655 0.283 -13.050 1.00 33.75 324 ALA A N 1
ATOM 2408 C CA . ALA A 1 324 ? -59.019 -0.711 -12.177 1.00 33.75 324 ALA A CA 1
ATOM 2409 C C . ALA A 1 324 ? -59.673 -2.118 -12.125 1.00 33.75 324 ALA A C 1
ATOM 2411 O O . ALA A 1 324 ? -60.837 -2.254 -12.485 1.00 33.75 324 ALA A O 1
ATOM 2412 N N . ALA A 1 325 ? -58.944 -3.112 -11.570 1.00 36.31 325 ALA A N 1
ATOM 2413 C CA . ALA A 1 325 ? -59.378 -4.246 -10.697 1.00 36.31 325 ALA A CA 1
ATOM 2414 C C . ALA A 1 325 ? -58.240 -5.307 -10.653 1.00 36.31 325 ALA A C 1
ATOM 2416 O O . ALA A 1 325 ? -57.784 -5.727 -11.707 1.00 36.31 325 ALA A O 1
ATOM 2417 N N . VAL A 1 326 ? -57.573 -5.677 -9.546 1.00 40.69 326 VAL A N 1
ATOM 2418 C CA . VAL A 1 326 ? -57.975 -6.401 -8.311 1.00 40.69 326 VAL A CA 1
ATOM 2419 C C . VAL A 1 326 ? -58.720 -7.721 -8.561 1.00 40.69 326 VAL A C 1
ATOM 2421 O O . VAL A 1 326 ? -59.901 -7.679 -8.897 1.00 40.69 326 VAL A O 1
ATOM 2424 N N . ARG A 1 327 ? -58.072 -8.871 -8.272 1.00 36.41 327 ARG A N 1
ATOM 2425 C CA . ARG A 1 327 ? -58.607 -9.954 -7.407 1.00 36.41 327 ARG A CA 1
ATOM 2426 C C . ARG A 1 327 ? -57.647 -11.137 -7.173 1.00 36.41 327 ARG A C 1
ATOM 2428 O O . ARG A 1 327 ? -56.972 -11.596 -8.085 1.00 36.41 327 ARG A O 1
ATOM 2435 N N . ASP A 1 328 ? -57.682 -11.594 -5.921 1.00 36.56 328 ASP A N 1
ATOM 2436 C CA . ASP A 1 328 ? -57.128 -12.809 -5.306 1.00 36.56 328 ASP A CA 1
ATOM 2437 C C . ASP A 1 328 ? -57.576 -14.141 -5.936 1.00 36.56 328 ASP A C 1
ATOM 2439 O O . ASP A 1 328 ? -58.635 -14.206 -6.561 1.00 36.56 328 ASP A O 1
ATOM 2443 N N . GLY A 1 329 ? -56.872 -15.235 -5.596 1.00 31.72 329 GLY A N 1
ATOM 2444 C CA . GLY A 1 329 ? -57.529 -16.545 -5.467 1.00 31.72 329 GLY A CA 1
ATOM 2445 C C . GLY A 1 329 ? -56.667 -17.805 -5.615 1.00 31.72 329 GLY A C 1
ATOM 2446 O O . GLY A 1 329 ? -56.571 -18.342 -6.706 1.00 31.72 329 GLY A O 1
ATOM 2447 N N . ALA A 1 330 ? -56.124 -18.274 -4.485 1.00 34.47 330 ALA A N 1
ATOM 2448 C CA . ALA A 1 330 ? -56.134 -19.649 -3.947 1.00 34.47 330 ALA A CA 1
ATOM 2449 C C . ALA A 1 330 ? -55.887 -20.911 -4.822 1.00 34.47 330 ALA A C 1
ATOM 2451 O O . ALA A 1 330 ? -56.491 -21.141 -5.864 1.00 34.47 330 ALA A O 1
ATOM 2452 N N . ALA A 1 331 ? -55.077 -21.806 -4.236 1.00 41.91 331 ALA A N 1
ATOM 2453 C CA . ALA A 1 331 ? -54.856 -23.216 -4.580 1.00 41.91 331 ALA A CA 1
ATOM 2454 C C . ALA A 1 331 ? -56.131 -24.088 -4.547 1.00 41.91 331 ALA A C 1
ATOM 2456 O O . ALA A 1 331 ? -57.151 -23.688 -3.979 1.00 41.91 331 ALA A O 1
ATOM 2457 N N . PRO A 1 332 ? -56.041 -25.331 -5.058 1.00 52.03 332 PRO A N 1
ATOM 2458 C CA . PRO A 1 332 ? -56.135 -26.465 -4.129 1.00 52.03 332 PRO A CA 1
ATOM 2459 C C . PRO A 1 332 ? -55.236 -27.671 -4.477 1.00 52.03 332 PRO A C 1
ATOM 2461 O O . PRO A 1 332 ? -55.010 -27.998 -5.638 1.00 52.03 332 PRO A O 1
ATOM 2464 N N . ASP A 1 333 ? -54.795 -28.363 -3.427 1.00 41.41 333 ASP A N 1
ATOM 2465 C CA . ASP A 1 333 ? -54.426 -29.788 -3.418 1.00 41.41 333 ASP A CA 1
ATOM 2466 C C . ASP A 1 333 ? -55.722 -30.606 -3.212 1.00 41.41 333 ASP A C 1
ATOM 2468 O O . ASP A 1 333 ? -56.643 -30.076 -2.570 1.00 41.41 333 ASP A O 1
ATOM 2472 N N . PRO A 1 334 ? -55.879 -31.840 -3.744 1.00 52.12 334 PRO A N 1
ATOM 2473 C CA . PRO A 1 334 ? -55.914 -32.967 -2.795 1.00 52.12 334 PRO A CA 1
ATOM 2474 C C . PRO A 1 334 ? -55.554 -34.381 -3.342 1.00 52.12 334 PRO A C 1
ATOM 2476 O O . PRO A 1 334 ? -55.690 -34.677 -4.527 1.00 52.12 334 PRO A O 1
ATOM 2479 N N . GLN A 1 335 ? -55.352 -35.296 -2.373 1.00 37.94 335 GLN A N 1
ATOM 2480 C CA . GLN A 1 335 ? -55.399 -36.784 -2.411 1.00 37.94 335 GLN A CA 1
ATOM 2481 C C . GLN A 1 335 ? -54.090 -37.487 -2.829 1.00 37.94 335 GLN A C 1
ATOM 2483 O O . GLN A 1 335 ? -53.511 -37.181 -3.855 1.00 37.94 335 GLN A O 1
ATOM 2488 N N . GLY A 1 336 ? -53.554 -38.491 -2.128 1.00 31.47 336 GLY A N 1
ATOM 2489 C CA . GLY A 1 336 ? -54.079 -39.360 -1.072 1.00 31.47 336 GLY A CA 1
ATOM 2490 C C . GLY A 1 336 ? -53.641 -40.815 -1.338 1.00 31.47 336 GLY A C 1
ATOM 2491 O O . GLY A 1 336 ? -53.633 -41.238 -2.485 1.00 31.47 336 GLY A O 1
ATOM 2492 N N . ALA A 1 337 ? -53.351 -41.565 -0.264 1.00 38.22 337 ALA A N 1
ATOM 2493 C CA . ALA A 1 337 ? -53.106 -43.023 -0.186 1.00 38.22 337 ALA A CA 1
ATOM 2494 C C . ALA A 1 337 ? -51.688 -43.520 -0.576 1.00 38.22 337 ALA A C 1
ATOM 2496 O O . ALA A 1 337 ? -51.266 -43.431 -1.717 1.00 38.22 337 ALA A O 1
ATOM 2497 N N . ALA A 1 338 ? -50.861 -43.910 0.409 1.00 38.09 338 ALA A N 1
ATOM 2498 C CA . ALA A 1 338 ? -50.730 -45.272 0.978 1.00 38.09 338 ALA A CA 1
ATOM 2499 C C . ALA A 1 338 ? -49.885 -46.191 0.057 1.00 38.09 338 ALA A C 1
ATOM 2501 O O . ALA A 1 338 ? -50.142 -46.270 -1.130 1.00 38.09 338 ALA A O 1
ATOM 2502 N N . VAL A 1 339 ? -48.834 -46.893 0.495 1.00 49.16 339 VAL A N 1
ATOM 2503 C CA . VAL A 1 339 ? -48.867 -48.065 1.383 1.00 49.16 339 VAL A CA 1
ATOM 2504 C C . VAL A 1 339 ? -47.420 -48.474 1.748 1.00 49.16 339 VAL A C 1
ATOM 2506 O O . VAL A 1 339 ? -46.561 -48.623 0.887 1.00 49.16 339 VAL A O 1
ATOM 2509 N N . ARG A 1 340 ? -47.203 -48.645 3.059 1.00 40.88 340 ARG A N 1
ATOM 2510 C CA . ARG A 1 340 ? -46.317 -49.580 3.796 1.00 40.88 340 ARG A CA 1
ATOM 2511 C C . ARG A 1 340 ? -45.606 -50.686 2.985 1.00 40.88 340 ARG A C 1
ATOM 2513 O O . ARG A 1 340 ? -46.250 -51.404 2.232 1.00 40.88 340 ARG A O 1
ATOM 2520 N N . THR A 1 341 ? -44.337 -50.982 3.272 1.00 41.75 341 THR A N 1
ATOM 2521 C CA . THR A 1 341 ? -43.808 -52.176 4.010 1.00 41.75 341 THR A CA 1
ATOM 2522 C C . THR A 1 341 ? -42.529 -52.551 3.242 1.00 41.75 341 THR A C 1
ATOM 2524 O O . THR A 1 341 ? -42.561 -52.481 2.022 1.00 41.75 341 THR A O 1
ATOM 2527 N N . GLY A 1 342 ? -41.372 -52.932 3.767 1.00 35.72 342 GLY A N 1
ATOM 2528 C CA . GLY A 1 342 ? -40.872 -53.327 5.077 1.00 35.72 342 GLY A CA 1
ATOM 2529 C C . GLY A 1 342 ? -39.588 -54.143 4.824 1.00 35.72 342 GLY A C 1
ATOM 2530 O O . GLY A 1 342 ? -39.372 -54.578 3.696 1.00 35.72 342 GLY A O 1
ATOM 2531 N N . GLU A 1 343 ? -38.808 -54.365 5.888 1.00 43.78 343 GLU A N 1
ATOM 2532 C CA . GLU A 1 343 ? -37.696 -55.334 5.997 1.00 43.78 343 GLU A CA 1
ATOM 2533 C C . GLU A 1 343 ? -36.426 -55.018 5.171 1.00 43.78 343 GLU A C 1
ATOM 2535 O O . GLU A 1 343 ? -36.491 -54.754 3.980 1.00 43.78 343 GLU A O 1
ATOM 2540 N N . ARG A 1 344 ? -35.206 -55.014 5.717 1.00 42.66 344 ARG A N 1
ATOM 2541 C CA . ARG A 1 344 ? -34.618 -55.579 6.943 1.00 42.66 344 ARG A CA 1
ATOM 2542 C C . ARG A 1 344 ? -33.375 -54.777 7.322 1.00 42.66 344 ARG A C 1
ATOM 2544 O O . ARG A 1 344 ? -32.754 -54.213 6.395 1.00 42.66 344 ARG A O 1
#

pLDDT: mean 72.68, std 19.48, range [28.09, 93.81]

Nearest PDB structures (foldseek):
  8axk-assembly1_F  TM=8.289E-01  e=6.681E-07  Shigella flexneri
  7ahi-assembly1_1F  TM=8.058E-01  e=3.210E-07  Salmonella enterica subsp. enterica serovar Typhimurium str. LT2
  6s3l-assembly1_F  TM=8.521E-01  e=4.266E-06  Vibrio mimicus CAIM 602
  6r6b-assembly1_F  TM=8.179E-01  e=2.772E-06  Shigella flexneri
  6s3r-assembly1_F  TM=8.075E-01  e=1.930E-05  Pseudomonas savastanoi pv. phaseolicola 1448A